Protein 7TQO (pdb70)

Nearest PDB structures (foldseek):
  7tqo-assembly1_A-2  TM=1.004E+00  e=7.824E-49  Homo sapiens
  8vl7-assembly1_A  TM=9.714E-01  e=3.059E-41  Homo sapiens
  8hcf-assembly1_B  TM=9.638E-01  e=1.412E-37  Mus musculus
  4ynq-assembly1_B  TM=9.674E-01  e=8.209E-37  Mus musculus
  2ioc-assembly1_A  TM=9.745E-01  e=3.316E-36  Mus musculus

B-factor: mean 28.8, std 16.21, range [12.06, 127.75]

Radius of gyration: 17.12 Å; Cα contacts (8 Å, |Δi|>4): 416; chains: 1; bounding box: 40×48×38 Å

Organism: Homo sapiens (NCBI:txid9606)

Secondary structure (DSSP, 8-state):
---TT----EEEEEEEEESS-GGG---EEEEEEEEEEGGGG--------PPPPPSS-EEEEEE---SSPPPHHHHHHHS--HHHHHHTT---S-HHHHHHHHHHHHTSPSSEEEEETTTTTTHHHHHHHHHHHTT-TTTTTT-EEEEHHHHHHHHHHHH--PPP-SHHHHHHHHHSS---S--SHHHHHHHHHHHHTSSHHHHHHHHHHH-EEGGGSPPSSS---

GO terms:
  GO:0008311 double-stranded DNA 3'-5' DNA exonuclease activity (F, IDA)
  GO:0160049 negative regulation of cGAS/STING signaling pathway (P, IDA)
  GO:0032405 MutLalpha complex binding (F, IDA)
  GO:0032407 MutSalpha complex binding (F, IDA)
  GO:0005789 endoplasmic reticulum membrane (C, IDA)
  GO:0008296 3'-5'-DNA exonuclease activity (F, IDA)
  GO:0045824 negative regulation of innate immune response (P, IDA)
  GO:0005634 nucleus (C, EXP)
  GO:0008311 double-stranded DNA 3'-5' DNA exonuclease activity (F, EXP)
  GO:0005515 protein binding (F, IPI)
  GO:0008296 3'-5'-DNA exonuclease activity (F, TAS)
  GO:0006281 DNA repair (P, TAS)
  GO:0005789 endoplasmic reticulum membrane (C, TAS)
  GO:0005829 cytosol (C, IDA)
  GO:0008408 3'-5' exonuclease activity (F, IDA)
  GO:0003697 single-stranded DNA binding (F, TAS)

Solvent-accessible surface area: 11205 Å² total; per-residue (Å²): 188,106,66,49,66,30,97,0,57,1,1,0,0,4,20,5,31,9,4,13,132,61,114,50,109,0,34,0,1,17,2,0,8,1,3,1,64,28,87,43,1,81,34,122,121,172,121,66,104,46,34,106,82,26,210,124,49,55,98,26,46,46,45,3,22,17,74,74,72,18,40,117,56,11,32,154,120,13,46,23,32,43,76,62,4,70,88,125,52,111,123,75,18,38,76,96,13,5,80,60,7,34,58,24,2,170,189,19,70,108,34,10,0,3,1,0,30,51,0,58,193,39,5,0,14,0,6,13,0,13,0,6,108,64,54,51,28,69,34,6,64,43,0,31,1,7,9,0,38,68,1,0,101,14,9,7,182,80,63,110,177,244,86,59,42,58,28,27,33,0,6,54,83,18,12,70,96,80,36,98,160,55,113,52,0,50,16,54,0,60,5,4,2,12,0,0,30,56,69,8,69,11,1,2,154,31,0,4,40,96,5,89,46,0,41,73,7,201,20,44,32,43,88,100,96

InterPro domains:
  IPR012337 Ribonuclease H-like superfamily [SSF53098] (10-233)
  IPR013520 Ribonuclease H-like domain [SM00479] (13-217)
  IPR036397 Ribonuclease H superfamily [G3DSA:3.30.420.10] (11-229)
  IPR040393 Three-prime repair exonuclease 1/2 [PTHR13058] (8-240)

Foldseek 3Di:
DLFPPHFFFKEWEKDFAWQDDLVVVTATFKMKIKIDTLVQLPDPAVQDAFDDDDPDIDMDIAGAQDPDWRDPVSCVQAVDTNVNCVVVVHYHLAPVVLVVVLVSCVVTDDPYEYEYACCLPPVLLNVCASCQVHVNNCSQQSYWYDHVLVLVVVVVVVVDVDFDSDLQRLLCVRHVDGQPPHRGNVSSRVSVSRSCSRGVVSSSSVCSRPTGRSLPRHHSDHDHD

Structure (mmCIF, N/CA/C/O backbone):
data_7TQO
#
_entry.id   7TQO
#
_cell.length_a   57.592
_cell.length_b   57.592
_cell.length_c   124.400
_cell.angle_alpha   90.000
_cell.angle_beta   90.000
_cell.angle_gamma   90.000
#
_symmetry.space_group_name_H-M   'P 41 21 2'
#
loop_
_entity.id
_entity.type
_entity.pdbx_description
1 polymer 'Three-prime repair exonuclease 1'
2 water water
#
loop_
_atom_site.group_PDB
_atom_site.id
_atom_site.type_symbol
_atom_site.label_atom_id
_atom_site.label_alt_id
_atom_site.label_comp_id
_atom_site.label_asym_id
_atom_site.label_entity_id
_atom_site.label_seq_id
_atom_site.pdbx_PDB_ins_code
_atom_site.Cartn_x
_atom_site.Cartn_y
_atom_site.Cartn_z
_atom_site.occupancy
_atom_site.B_iso_or_equiv
_atom_site.auth_seq_id
_atom_site.auth_comp_id
_atom_site.auth_asym_id
_atom_site.auth_atom_id
_atom_site.pdbx_PDB_model_num
ATOM 1 N N . GLN A 1 5 ? -29.34384 -17.89709 -20.63214 1.000 66.18591 4 GLN A N 1
ATOM 2 C CA . GLN A 1 5 ? -29.21742 -17.48432 -22.02392 1.000 59.05446 4 GLN A CA 1
ATOM 3 C C . GLN A 1 5 ? -27.80599 -17.73413 -22.53681 1.000 62.77284 4 GLN A C 1
ATOM 4 O O . GLN A 1 5 ? -26.82498 -17.39996 -21.87277 1.000 55.56138 4 GLN A O 1
ATOM 17 N N . THR A 1 6 ? -27.70732 -18.33498 -23.72289 1.000 53.33508 5 THR A N 1
ATOM 18 C CA . THR A 1 6 ? -26.40527 -18.50048 -24.35565 1.000 59.12097 5 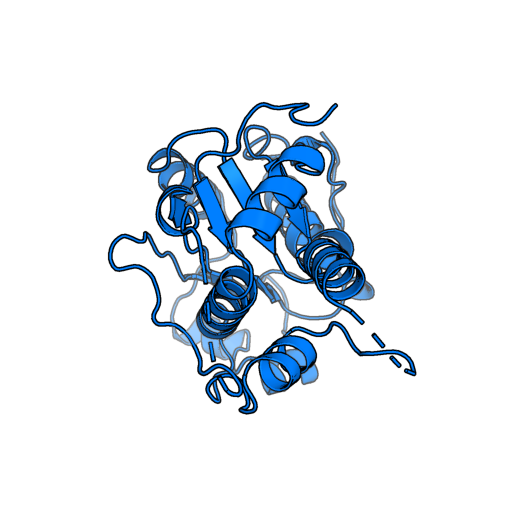THR A CA 1
ATOM 19 C C . THR A 1 6 ? -25.91491 -17.19785 -24.96924 1.000 49.20173 5 THR A C 1
ATOM 20 O O . THR A 1 6 ? -24.70123 -16.98292 -25.07528 1.000 40.89969 5 THR A O 1
ATOM 31 N N . LEU A 1 7 ? -26.83330 -16.32384 -25.37751 1.000 36.58304 6 LEU A N 1
ATOM 32 C CA . LEU A 1 7 ? -26.49883 -15.04857 -26.00690 1.000 38.98711 6 LEU A CA 1
ATOM 33 C C . LEU A 1 7 ? -27.34770 -13.94708 -25.38931 1.000 36.21562 6 LEU A C 1
ATOM 34 O O . LEU A 1 7 ? -28.20531 -13.35764 -26.06066 1.000 38.35170 6 LEU A O 1
ATOM 50 N N . PRO A 1 8 ? -27.12105 -13.61879 -24.11581 1.000 29.32121 7 PRO A N 1
ATOM 51 C CA . PRO A 1 8 ? -27.86596 -12.49600 -23.51337 1.000 28.24939 7 PRO A CA 1
ATOM 52 C C . PRO A 1 8 ? -27.76325 -11.19273 -24.30056 1.000 26.65686 7 PRO A C 1
ATOM 53 O O . PRO A 1 8 ? -28.73321 -10.42465 -24.32925 1.000 29.72426 7 PRO A O 1
ATOM 64 N N . HIS A 1 9 ? -26.62807 -10.93205 -24.95391 1.000 22.80862 8 HIS A N 1
ATOM 65 C CA . HIS A 1 9 ? -26.38832 -9.68947 -25.68326 1.000 23.00977 8 HIS A CA 1
ATOM 66 C C . HIS A 1 9 ? -26.00124 -9.95881 -27.12704 1.000 23.63375 8 HIS A C 1
ATOM 67 O O . HIS A 1 9 ? -25.40309 -9.09513 -27.78128 1.000 26.85392 8 HIS A O 1
ATOM 81 N N . GLY A 1 10 ? -26.32348 -11.13744 -27.62903 1.000 24.52986 9 GLY A N 1
ATOM 82 C CA . GLY A 1 10 ? -25.90258 -11.53508 -28.95646 1.000 25.64109 9 GLY A CA 1
ATOM 83 C C . GLY A 1 10 ? -24.44699 -11.93649 -28.98989 1.000 23.96782 9 GLY A C 1
ATOM 84 O O . GLY A 1 10 ? -23.73503 -11.93724 -27.98886 1.000 23.57549 9 GLY A O 1
ATOM 88 N N . HIS A 1 11 ? -23.98685 -12.27122 -30.18984 1.000 22.47128 10 HIS A N 1
ATOM 89 C CA . HIS A 1 11 ? -22.58785 -12.62582 -30.36797 1.000 20.71699 10 HIS A CA 1
ATOM 90 C C . HIS A 1 11 ? -21.72390 -11.37639 -30.27356 1.000 19.56474 10 HIS A C 1
ATOM 91 O O . HIS A 1 11 ? -21.99690 -10.37134 -30.93694 1.000 22.29733 10 HIS A O 1
ATOM 105 N N . MET A 1 12 ? -20.67691 -11.43671 -29.46573 1.000 18.23802 11 MET A N 1
ATOM 106 C CA . MET A 1 12 ? -19.71596 -10.34573 -29.43420 1.000 17.53704 11 MET A CA 1
ATOM 107 C C . MET A 1 12 ? -18.93995 -10.33067 -30.74435 1.000 18.16086 11 MET A C 1
ATOM 108 O O . MET A 1 12 ? -18.40619 -11.35858 -31.16074 1.000 21.36543 11 MET A O 1
ATOM 122 N N . GLN A 1 13 ? -18.86056 -9.16554 -31.39035 1.000 15.82053 12 GLN A N 1
ATOM 123 C CA . GLN A 1 13 ? -18.21045 -9.08402 -32.69845 1.000 16.29905 12 GLN A CA 1
ATOM 124 C C . GLN A 1 13 ? -16.72261 -8.78761 -32.59793 1.000 14.96385 12 GLN A C 1
ATOM 125 O O . GLN A 1 13 ? -15.92754 -9.32301 -33.37278 1.000 15.78573 12 GLN A O 1
ATOM 139 N N . THR A 1 14 ? -16.32186 -7.91450 -31.68176 1.000 15.14019 13 THR A N 1
ATOM 140 C CA . THR A 1 14 ? -14.91841 -7.56827 -31.54638 1.000 14.24302 13 THR A CA 1
ATOM 141 C C . THR A 1 14 ? -14.50116 -7.76253 -30.10145 1.000 14.59443 13 THR A C 1
ATOM 142 O O . THR A 1 14 ? -15.18942 -7.29856 -29.19031 1.000 16.74611 13 THR A O 1
ATOM 153 N N . LEU A 1 15 ? -13.40545 -8.46632 -29.90156 1.000 13.08933 14 LEU A N 1
ATOM 154 C CA . LEU A 1 15 ? -12.78103 -8.55102 -28.58960 1.000 14.38806 14 LEU A CA 1
ATOM 155 C C . LEU A 1 15 ? -11.68990 -7.49874 -28.52196 1.000 13.74812 14 LEU A C 1
ATOM 156 O O . LEU A 1 15 ? -10.81042 -7.45053 -29.39342 1.000 15.65733 14 LEU A O 1
ATOM 172 N N . ILE A 1 16 ? -11.74277 -6.66228 -27.49420 1.000 12.98930 15 ILE A N 1
ATOM 173 C CA . ILE A 1 16 ? -10.72903 -5.63684 -27.28473 1.000 13.86288 15 ILE A CA 1
ATOM 174 C C . ILE A 1 16 ? -9.95244 -6.00329 -26.02590 1.000 12.46039 15 ILE A C 1
ATOM 175 O O . ILE A 1 16 ? -10.41286 -5.78201 -24.90278 1.000 13.38342 15 ILE A O 1
ATOM 191 N N . PHE A 1 17 ? -8.79255 -6.60445 -26.21918 1.000 12.53546 16 PHE A N 1
ATOM 192 C CA . PHE A 1 17 ? -7.92137 -6.96745 -25.11053 1.000 12.35465 16 PHE A CA 1
ATOM 193 C C . PHE A 1 17 ? -7.35941 -5.68466 -24.51364 1.000 12.77631 16 PHE A C 1
ATOM 194 O O . PHE A 1 17 ? -6.95109 -4.76938 -25.23533 1.000 13.81659 16 PHE A O 1
ATOM 211 N N . LEU A 1 18 ? -7.38835 -5.59980 -23.18714 1.000 12.61564 17 LEU A N 1
ATOM 212 C CA . LEU A 1 18 ? -7.10072 -4.37906 -22.46108 1.000 14.12489 17 LEU A CA 1
ATOM 213 C C . LEU A 1 18 ? -6.15904 -4.68150 -21.31934 1.000 13.16586 17 LEU A C 1
ATOM 214 O O . LEU A 1 18 ? -6.36186 -5.65247 -20.59295 1.000 13.61913 17 LEU A O 1
ATOM 230 N N . ASP A 1 19 ? -5.16493 -3.80877 -21.12554 1.000 12.71093 18 ASP A N 1
ATOM 231 C CA . ASP A 1 19 ? -4.40634 -3.78355 -19.88444 1.000 12.47237 18 ASP A CA 1
ATOM 232 C C . ASP A 1 19 ? -4.19456 -2.34877 -19.46003 1.000 12.94893 18 ASP A C 1
ATOM 233 O O . ASP A 1 19 ? -3.86846 -1.49267 -20.29268 1.000 13.98325 18 ASP A O 1
ATOM 242 N N . LEU A 1 20 ? -4.37209 -2.09820 -18.16444 1.000 12.95961 19 LEU A N 1
ATOM 243 C CA . LEU A 1 20 ? -4.05112 -0.81690 -17.54877 1.000 14.89632 19 LEU A CA 1
ATOM 244 C C . LEU A 1 20 ? -2.94078 -1.01467 -16.53500 1.000 15.56762 19 LEU A C 1
ATOM 245 O O . LEU A 1 20 ? -3.01723 -1.91684 -15.69791 1.000 16.99787 19 LEU A O 1
ATOM 261 N N . GLU A 1 21 ? -1.94645 -0.15521 -16.57308 1.000 14.43308 20 GLU A N 1
ATOM 262 C CA . GLU A 1 21 ? -0.95291 -0.06401 -15.52046 1.000 15.28954 20 GLU A CA 1
ATOM 263 C C . GLU A 1 21 ? -1.20186 1.22709 -14.76284 1.000 14.79950 20 GLU A C 1
ATOM 264 O O . GLU A 1 21 ? -1.74205 2.18361 -15.32296 1.000 14.90934 20 GLU A O 1
ATOM 276 N N . ALA A 1 22 ? -0.82546 1.25700 -13.48067 1.000 15.62436 21 ALA A N 1
ATOM 277 C CA . ALA A 1 22 ? -1.21238 2.37839 -12.63436 1.000 15.97744 21 ALA A CA 1
ATOM 278 C C . ALA A 1 22 ? -0.20277 2.58587 -11.51288 1.000 17.34821 21 ALA A C 1
ATOM 279 O O . ALA A 1 22 ? 0.83984 1.92452 -11.43550 1.000 18.97716 21 ALA A O 1
ATOM 286 N N . THR A 1 23 ? -0.51446 3.55476 -10.65333 1.000 18.04004 22 THR A N 1
ATOM 287 C CA . THR A 1 23 ? 0.44371 4.02110 -9.66440 1.000 18.87584 22 THR A CA 1
ATOM 288 C C . THR A 1 23 ? 0.54784 3.10764 -8.45212 1.000 21.05759 22 THR A C 1
ATOM 289 O O . THR A 1 23 ? 1.50383 3.23258 -7.69024 1.000 22.58332 22 THR A O 1
ATOM 300 N N . GLY A 1 24 ? -0.40719 2.20388 -8.24482 1.000 19.49080 23 GLY A N 1
ATOM 301 C CA . GLY A 1 24 ? -0.36578 1.38201 -7.04361 1.000 22.83426 23 GLY A CA 1
ATOM 302 C C . GLY A 1 24 ? -1.58736 0.49154 -6.92461 1.000 21.11230 23 GLY A C 1
ATOM 303 O O . GLY A 1 24 ? -2.34157 0.30505 -7.87160 1.000 22.82173 23 GLY A O 1
ATOM 307 N N . LEU A 1 25 ? -1.75117 -0.06378 -5.72840 1.000 25.71175 24 LEU A N 1
ATOM 308 C CA . LEU A 1 25 ? -2.83575 -0.98739 -5.44379 1.000 27.70378 24 LEU A CA 1
ATOM 309 C C . LEU A 1 25 ? -4.16763 -0.24397 -5.30963 1.000 24.13477 24 LEU A C 1
ATOM 310 O O . LEU A 1 25 ? -4.19768 0.96100 -5.06917 1.000 23.66623 24 LEU A O 1
ATOM 326 N N . PRO A 1 26 ? -5.29485 -0.95214 -5.46566 1.000 23.45468 25 PRO A N 1
ATOM 327 C CA . PRO A 1 26 ? -6.59956 -0.27419 -5.29492 1.000 26.93217 25 PRO A CA 1
ATOM 328 C C . PRO A 1 26 ? -6.73181 0.52251 -4.00596 1.000 28.59200 25 PRO A C 1
ATOM 329 O O . PRO A 1 26 ? -7.31289 1.61788 -4.01536 1.000 29.41809 25 PRO A O 1
ATOM 340 N N . SER A 1 27 ? -6.20237 0.01933 -2.88975 1.000 26.97970 26 SER A N 1
ATOM 341 C CA . SER A 1 27 ? -6.32938 0.75045 -1.63847 1.000 32.16973 26 SER A CA 1
ATOM 342 C C . SER A 1 27 ? -5.61661 2.09331 -1.65794 1.000 28.88834 26 SER A C 1
ATOM 343 O O . SER A 1 27 ? -5.83618 2.89494 -0.74703 1.000 32.87634 26 SER A O 1
ATOM 351 N N . SER A 1 28 ? -4.78911 2.37180 -2.66742 1.000 27.01624 27 SER A N 1
ATOM 352 C CA . SER A 1 28 ? -4.02859 3.61309 -2.72393 1.000 28.42269 27 SER A CA 1
ATOM 353 C C . SER A 1 28 ? -4.70719 4.69624 -3.55881 1.000 24.19877 27 SER A C 1
ATOM 354 O O . SER A 1 28 ? -4.14452 5.78607 -3.69321 1.000 27.49788 27 SER A O 1
ATOM 362 N N . ARG A 1 29 ? -5.89219 4.43569 -4.10742 1.000 23.45048 28 ARG A N 1
ATOM 363 C CA . ARG A 1 29 ? -6.54095 5.34245 -5.04712 1.000 22.56143 28 ARG A CA 1
ATOM 364 C C . ARG A 1 29 ? -5.62479 5.52875 -6.25278 1.000 21.74402 28 ARG A C 1
ATOM 365 O O . ARG A 1 29 ? -5.11207 6.63231 -6.50062 1.000 22.88094 28 ARG A O 1
ATOM 386 N N . PRO A 1 30 ? -5.37870 4.46825 -7.00496 1.000 19.34944 29 PRO A N 1
ATOM 387 C CA . PRO A 1 30 ? -4.37754 4.53773 -8.07332 1.000 18.76670 29 PRO A CA 1
ATOM 388 C C . PRO A 1 30 ? -4.88787 5.26685 -9.30862 1.000 18.68908 29 PRO A C 1
ATOM 389 O O . PRO A 1 30 ? -6.08993 5.37246 -9.56425 1.000 17.94436 29 PRO A O 1
ATOM 400 N N . GLU A 1 31 ? -3.93293 5.73359 -10.11105 1.000 17.58369 30 GLU A N 1
ATOM 401 C CA . GLU A 1 31 ? -4.21965 6.43572 -11.35164 1.000 16.99394 30 GLU A CA 1
ATOM 402 C C . GLU A 1 31 ? -3.43360 5.78220 -12.47558 1.000 17.12012 30 GLU A C 1
ATOM 403 O O . GLU A 1 31 ? -2.31923 5.29487 -12.27383 1.000 17.74491 30 GLU A O 1
ATOM 415 N N . VAL A 1 32 ? -4.03005 5.78086 -13.66442 1.000 15.66819 31 VAL A N 1
ATOM 416 C CA . VAL A 1 32 ? -3.44687 5.10208 -14.81274 1.000 15.06821 31 VAL A CA 1
ATOM 417 C C . VAL A 1 32 ? -2.15393 5.77242 -15.25478 1.000 15.06275 31 VAL A C 1
ATOM 418 O O . VAL A 1 32 ? -2.06274 7.00384 -15.36101 1.000 15.54226 31 VAL A O 1
ATOM 431 N N . THR A 1 33 ? -1.13926 4.94614 -15.53025 1.000 15.08243 32 THR A N 1
ATOM 432 C CA . THR A 1 33 ? 0.11574 5.36675 -16.13636 1.000 15.56911 32 THR A CA 1
ATOM 433 C C . THR A 1 33 ? 0.30656 4.84074 -17.55274 1.000 15.10490 32 THR A C 1
ATOM 434 O O . THR A 1 33 ? 1.08848 5.42119 -18.29693 1.000 15.55135 32 THR A O 1
ATOM 445 N N . GLU A 1 34 ? -0.38170 3.77575 -17.93657 1.000 14.38623 33 GLU A N 1
ATOM 446 C CA . GLU A 1 34 ? -0.24606 3.23932 -19.28289 1.000 14.06423 33 GLU A CA 1
ATOM 447 C C . GLU A 1 34 ? -1.47298 2.40534 -19.56891 1.000 13.27878 33 GLU A C 1
ATOM 448 O O . GLU A 1 34 ? -2.04076 1.75695 -18.68406 1.000 13.77663 33 GLU A O 1
ATOM 460 N N . LEU A 1 35 ? -1.85999 2.38428 -20.82466 1.000 12.95553 34 LEU A N 1
ATOM 461 C CA . LEU A 1 35 ? -2.95321 1.54105 -21.25388 1.000 13.26599 34 LEU A CA 1
ATOM 462 C C . LEU A 1 35 ? -2.64388 0.99392 -22.63355 1.000 12.94353 34 LEU A C 1
ATOM 463 O O . LEU A 1 35 ? -1.96521 1.63471 -23.43667 1.000 14.72701 34 LEU A O 1
ATOM 479 N N . CYS A 1 36 ? -3.14971 -0.19201 -22.90415 1.000 12.06266 35 CYS A N 1
ATOM 480 C CA . CYS A 1 36 ? -3.10619 -0.75166 -24.24044 1.000 12.07071 35 CYS A CA 1
ATOM 481 C C . CYS A 1 36 ? -4.41994 -1.43835 -24.54550 1.000 12.62867 35 CYS A C 1
ATOM 482 O O . CYS A 1 36 ? -4.95184 -2.17264 -23.71740 1.000 12.67154 35 CYS A O 1
ATOM 490 N N . LEU A 1 37 ? -4.92271 -1.18242 -25.75139 1.000 12.32097 36 LEU A N 1
ATOM 491 C CA A LEU A 1 37 ? -6.08586 -1.84536 -26.32315 0.410 13.26476 36 LEU A CA 1
ATOM 492 C CA B LEU A 1 37 ? -6.08210 -1.85381 -26.31432 0.590 13.28540 36 LEU A CA 1
ATOM 493 C C . LEU A 1 37 ? -5.63214 -2.54897 -27.59852 1.000 12.84315 36 LEU A C 1
ATOM 494 O O . LEU A 1 37 ? -4.93695 -1.94027 -28.42597 1.000 14.31758 36 LEU A O 1
ATOM 525 N N . LEU A 1 38 ? -6.04230 -3.79669 -27.75989 1.000 12.42902 37 LEU A N 1
ATOM 526 C CA A LEU A 1 38 ? -5.77172 -4.54345 -28.98764 0.451 13.17963 37 LEU A CA 1
ATOM 527 C CA B LEU A 1 38 ? -5.77051 -4.54773 -28.98369 0.549 13.19894 37 LEU A CA 1
ATOM 528 C C . LEU A 1 38 ? -7.09843 -5.15150 -29.43070 1.000 12.35280 37 LEU A C 1
ATOM 529 O O . LEU A 1 38 ? -7.64495 -6.02694 -28.75577 1.000 12.93917 37 LEU A O 1
ATOM 560 N N . ALA A 1 39 ? -7.62161 -4.66296 -30.55196 1.000 13.09445 38 ALA A N 1
ATOM 561 C CA . ALA A 1 39 ? -8.93411 -5.06168 -31.04273 1.000 12.93233 38 ALA A CA 1
ATOM 562 C C . ALA A 1 39 ? -8.78248 -6.11675 -32.11961 1.000 13.11809 38 ALA A C 1
ATOM 563 O O . ALA A 1 39 ? -8.08228 -5.90231 -33.11854 1.000 13.66988 38 ALA A O 1
ATOM 570 N N . VAL A 1 40 ? -9.47114 -7.23719 -31.91275 1.000 13.73524 39 VAL A N 1
ATOM 571 C CA . VAL A 1 40 ? -9.42549 -8.40808 -32.78353 1.000 15.10244 39 VAL A CA 1
ATOM 572 C C . VAL A 1 40 ? -10.86808 -8.77552 -33.11249 1.000 15.23681 39 VAL A C 1
ATOM 573 O O . VAL A 1 40 ? -11.65813 -9.03466 -32.20233 1.000 14.38333 39 VAL A O 1
ATOM 586 N N . HIS A 1 41 ? -11.21119 -8.81007 -34.39328 1.000 15.61696 40 HIS A N 1
ATOM 587 C CA . HIS A 1 41 ? -12.52543 -9.28715 -34.77341 1.000 15.18207 40 HIS A CA 1
ATOM 588 C C . HIS A 1 41 ? -12.64352 -10.76584 -34.44961 1.000 15.53480 40 HIS A C 1
ATOM 589 O O . HIS A 1 41 ? -11.68380 -11.52269 -34.56384 1.000 15.87884 40 HIS A O 1
ATOM 603 N N . ARG A 1 42 ? -13.85659 -11.19026 -34.10299 1.000 15.72175 41 ARG A N 1
ATOM 604 C CA . ARG A 1 42 ? -14.03659 -12.57046 -33.66048 1.000 17.79623 41 ARG A CA 1
ATOM 605 C C . ARG A 1 42 ? -13.65152 -13.57639 -34.72346 1.000 18.60908 41 ARG A C 1
ATOM 606 O O . ARG A 1 42 ? -13.28836 -14.71222 -34.41424 1.000 21.89685 41 ARG A O 1
ATOM 627 N N . CYS A 1 43 ? -13.70716 -13.20151 -35.97600 1.000 17.63160 42 CYS A N 1
ATOM 628 C CA . CYS A 1 43 ? -13.42733 -14.19931 -36.98261 1.000 23.23649 42 CYS A CA 1
ATOM 629 C C . CYS A 1 43 ? -11.98532 -14.68267 -36.91075 1.000 22.20766 42 CYS A C 1
ATOM 630 O O . CYS A 1 43 ? -11.69692 -15.81239 -37.32625 1.000 26.00879 42 CYS A O 1
ATOM 638 N N . ALA A 1 44 ? -11.08292 -13.87536 -36.35340 1.000 21.17293 43 ALA A N 1
ATOM 639 C CA . ALA A 1 44 ? -9.71846 -14.31735 -36.12464 1.000 22.54777 43 ALA A CA 1
ATOM 640 C C . ALA A 1 44 ? -9.64134 -15.42416 -35.07540 1.000 25.90810 43 ALA A C 1
ATOM 641 O O . ALA A 1 44 ? -8.62356 -16.12624 -35.01093 1.000 28.75615 43 ALA A O 1
ATOM 648 N N . LEU A 1 45 ? -10.70002 -15.63375 -34.28992 1.000 22.93742 44 LEU A N 1
ATOM 649 C CA . LEU A 1 45 ? -10.74727 -16.70776 -33.30291 1.000 24.26377 44 LEU A CA 1
ATOM 650 C C . LEU A 1 45 ? -11.75908 -17.79408 -33.64837 1.000 27.39700 44 LEU A C 1
ATOM 651 O O . LEU A 1 45 ? -11.98554 -18.70432 -32.83761 1.000 28.74725 44 LEU A O 1
ATOM 667 N N . GLU A 1 46 ? -12.37237 -17.73321 -34.83040 1.000 30.12240 45 GLU A N 1
ATOM 668 C CA . GLU A 1 46 ? -13.35002 -18.74074 -35.25573 1.000 33.47191 45 GLU A CA 1
ATOM 669 C C . GLU A 1 46 ? -12.64449 -19.82299 -36.07404 1.000 43.00350 45 GLU A C 1
ATOM 670 O O . GLU A 1 46 ? -12.85466 -19.98327 -37.27585 1.000 58.03317 45 GLU A O 1
ATOM 682 N N . SER A 1 47 ? -11.79529 -20.58162 -35.38794 1.000 46.78627 46 SER A N 1
ATOM 6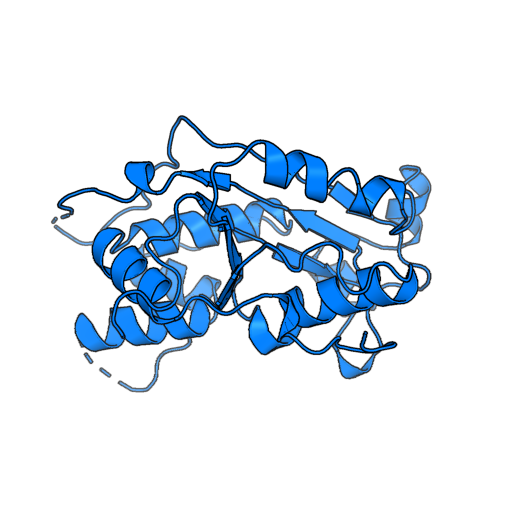83 C CA . SER A 1 47 ? -11.04647 -21.63140 -36.05111 1.000 69.17206 46 SER A CA 1
ATOM 684 C C . SER A 1 47 ? -11.41100 -22.99309 -35.47117 1.000 68.53079 46 SER A C 1
ATOM 685 O O . SER A 1 47 ? -11.57554 -23.12180 -34.25221 1.000 60.36679 46 SER A O 1
ATOM 693 N N . PRO A 1 48 ? -11.55383 -24.02031 -36.30815 1.000 71.19354 47 PRO A N 1
ATOM 694 C CA . PRO A 1 48 ? -11.83069 -25.37405 -35.79399 1.000 74.11249 47 PRO A CA 1
ATOM 695 C C . PRO A 1 48 ? -10.84596 -25.76143 -34.70505 1.000 74.76929 47 PRO A C 1
ATOM 696 O O . PRO A 1 48 ? -11.23639 -26.35961 -33.69066 1.000 64.18342 47 PRO A O 1
ATOM 707 N N . PRO A 1 49 ? -9.54471 -25.47886 -34.89466 1.000 87.63903 48 PRO A N 1
ATOM 708 C CA . PRO A 1 49 ? -8.58886 -25.69942 -33.79672 1.000 106.45527 48 PRO A CA 1
ATOM 709 C C . PRO A 1 49 ? -8.59749 -24.56305 -32.77414 1.000 74.55210 48 PRO A C 1
ATOM 710 O O . PRO A 1 49 ? -7.61751 -24.38681 -32.04781 1.000 71.13264 48 PRO A O 1
ATOM 721 N N . PRO A 1 54 ? 1.46075 -32.79562 -30.06737 1.000 65.95444 53 PRO A N 1
ATOM 722 C CA . PRO A 1 54 ? 2.52578 -32.51314 -29.10139 1.000 73.68241 53 PRO A CA 1
ATOM 723 C C . PRO A 1 54 ? 2.22774 -31.24336 -28.31629 1.000 75.65205 53 PRO A C 1
ATOM 724 O O . PRO A 1 54 ? 1.30091 -30.52230 -28.68668 1.000 73.36092 53 PRO A O 1
ATOM 735 N N . PRO A 1 55 ? 2.98832 -30.97745 -27.25625 1.000 81.37779 54 PRO A N 1
ATOM 736 C CA . PRO A 1 55 ? 2.78767 -29.73512 -26.48631 1.000 78.94092 54 PRO A CA 1
ATOM 737 C C . PRO A 1 55 ? 2.80333 -28.52020 -27.39106 1.000 65.03747 54 PRO A C 1
ATOM 738 O O . PRO A 1 55 ? 3.67870 -28.39086 -28.26636 1.000 52.44148 54 PRO A O 1
ATOM 749 N N . PRO A 1 56 ? 1.86081 -27.59496 -27.22235 1.000 56.19009 55 PRO A N 1
ATOM 750 C CA . PRO A 1 56 ? 1.73305 -26.48508 -28.16718 1.000 48.07473 55 PRO A CA 1
ATOM 751 C C . PRO A 1 56 ? 2.81597 -25.42823 -27.98453 1.000 55.13736 55 PRO A C 1
ATOM 752 O O . PRO A 1 56 ? 3.43011 -25.28493 -26.92294 1.000 41.33702 55 PRO A O 1
ATOM 763 N N . THR A 1 57 ? 3.03052 -24.67983 -29.06104 1.000 38.62454 56 THR A N 1
ATOM 764 C CA . THR A 1 57 ? 3.88736 -23.50510 -29.06951 1.000 38.69126 56 THR A CA 1
ATOM 765 C C . THR A 1 57 ? 3.02299 -22.26140 -29.22936 1.000 37.93427 56 THR A C 1
ATOM 766 O O . THR A 1 57 ? 1.84738 -22.34086 -29.59445 1.000 35.80690 56 THR A O 1
ATOM 777 N N . VAL A 1 58 ? 3.62233 -21.11025 -28.94251 1.000 37.20451 57 VAL A N 1
ATOM 778 C CA . VAL A 1 58 ? 2.85589 -19.86032 -28.92041 1.000 29.33454 57 VAL A CA 1
ATOM 779 C C . VAL A 1 58 ? 2.32066 -19.56605 -30.31258 1.000 37.63066 57 VAL A C 1
ATOM 780 O O . VAL A 1 58 ? 3.12619 -19.51372 -31.27991 1.000 34.94753 57 VAL A O 1
ATOM 793 N N . PRO A 1 59 ? 1.02891 -19.35151 -30.50778 1.000 32.44762 58 PRO A N 1
ATOM 794 C CA . PRO A 1 59 ? 0.50532 -19.02804 -31.84064 1.000 33.27913 58 PRO A CA 1
ATOM 795 C C . PRO A 1 59 ? 0.85702 -17.62124 -32.24776 1.000 31.64926 58 PRO A C 1
ATOM 796 O O . PRO A 1 59 ? 1.05241 -16.73173 -31.38783 1.000 28.54750 58 PRO A O 1
ATOM 807 N N . PRO A 1 60 ? 0.94999 -17.33006 -33.54063 1.000 32.44411 59 PRO A N 1
ATOM 808 C CA . PRO A 1 60 ? 1.21226 -15.96238 -33.97038 1.000 29.24142 59 PRO A CA 1
ATOM 809 C C . PRO A 1 60 ? -0.04482 -15.12005 -33.83351 1.000 25.24423 59 PRO A C 1
ATOM 810 O O . PRO A 1 60 ? -1.16346 -15.65459 -33.90387 1.000 28.44251 59 PRO A O 1
ATOM 821 N N . PRO A 1 61 ? 0.08810 -13.82045 -33.61047 1.000 26.73840 60 PRO A N 1
ATOM 822 C CA . PRO A 1 61 ? -1.10071 -12.95930 -33.54910 1.000 22.67650 60 PRO A CA 1
ATOM 823 C C . PRO A 1 61 ? -1.75985 -12.86946 -34.91148 1.000 20.79009 60 PRO A C 1
ATOM 824 O O . PRO A 1 61 ? -1.11341 -13.09930 -35.94733 1.000 23.50090 60 PRO A O 1
ATOM 835 N N . PRO A 1 62 ? -3.06056 -12.57944 -34.96460 1.000 20.17052 61 PRO A N 1
ATOM 836 C CA . PRO A 1 62 ? -3.71597 -12.37669 -36.26249 1.000 20.22332 61 PRO A CA 1
ATOM 837 C C . PRO A 1 62 ? -3.07214 -11.21874 -37.01255 1.000 18.74669 61 PRO A C 1
ATOM 838 O O . PRO A 1 62 ? -2.57863 -10.26328 -36.41522 1.000 20.59941 61 PRO A O 1
ATOM 849 N N . ARG A 1 63 ? -3.11164 -11.29887 -38.34577 1.000 19.77472 62 ARG A N 1
ATOM 850 C CA . ARG A 1 63 ? -2.59933 -10.21878 -39.19800 1.000 20.52566 62 ARG A CA 1
ATOM 851 C C . ARG A 1 63 ? -3.40916 -8.93813 -39.02114 1.000 17.83621 62 ARG A C 1
ATOM 852 O O . ARG A 1 63 ? -2.84616 -7.83373 -38.94072 1.000 18.76728 62 ARG A O 1
ATOM 873 N N . VAL A 1 64 ? -4.72996 -9.05950 -38.98463 1.000 17.79861 63 VAL A N 1
ATOM 874 C CA . VAL A 1 64 ? -5.61667 -7.90474 -38.98498 1.000 17.11028 63 VAL A CA 1
ATOM 875 C C . VAL A 1 64 ? -5.98486 -7.62016 -37.53738 1.000 16.83662 63 VAL A C 1
ATOM 876 O O . VAL A 1 64 ? -6.80688 -8.31613 -36.94033 1.000 18.73388 63 VAL A O 1
ATOM 889 N N . VAL A 1 65 ? -5.34631 -6.60310 -36.96352 1.000 15.77991 64 VAL A N 1
ATOM 890 C CA . VAL A 1 65 ? -5.63365 -6.15014 -35.61068 1.000 15.21751 64 VAL A CA 1
ATOM 891 C C . VAL A 1 65 ? -5.50439 -4.63588 -35.60587 1.000 14.53708 64 VAL A C 1
ATOM 892 O O . VAL A 1 65 ? -4.79772 -4.04438 -36.42456 1.000 15.86216 64 VAL A O 1
ATOM 905 N N . ASP A 1 66 ? -6.18543 -4.00262 -34.66171 1.000 14.11389 65 ASP A N 1
ATOM 906 C CA . ASP A 1 66 ? -5.99305 -2.58742 -34.34469 1.000 13.54650 65 ASP A CA 1
ATOM 907 C C . ASP A 1 66 ? -5.34455 -2.50735 -32.96313 1.000 13.26095 65 ASP A C 1
ATOM 908 O O . ASP A 1 66 ? -5.70831 -3.27561 -32.05976 1.000 13.43419 65 ASP A O 1
ATOM 917 N N . LYS A 1 67 ? -4.40647 -1.57768 -32.79249 1.000 12.94161 66 LYS A N 1
ATOM 918 C CA . LYS A 1 67 ? -3.65930 -1.45411 -31.54861 1.000 12.77078 66 LYS A CA 1
ATOM 919 C C . LYS A 1 67 ? -3.55730 0.00372 -31.13444 1.000 12.46010 66 LYS A C 1
ATOM 920 O O . LYS A 1 67 ? -3.30592 0.88195 -31.96563 1.000 13.02389 66 LYS A O 1
ATOM 939 N N . LEU A 1 68 ? -3.70008 0.24041 -29.83442 1.000 12.70868 67 LEU A N 1
ATOM 940 C CA . LEU A 1 68 ? -3.49250 1.56304 -29.25431 1.000 12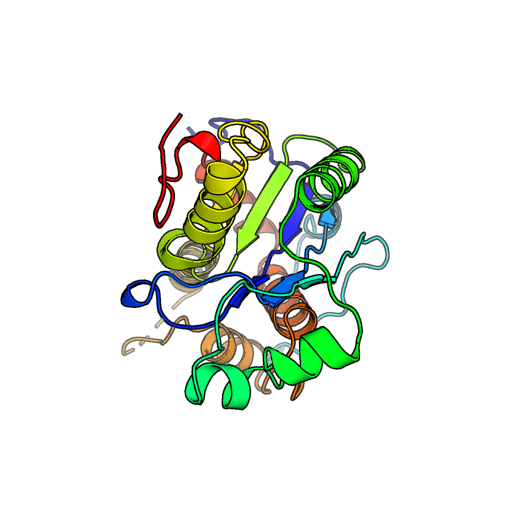.53056 67 LEU A CA 1
ATOM 941 C C . LEU A 1 68 ? -2.73863 1.36773 -27.94778 1.000 12.93676 67 LEU A C 1
ATOM 942 O O . LEU A 1 68 ? -3.21945 0.63472 -27.08089 1.000 15.05739 67 LEU A O 1
ATOM 958 N N . SER A 1 69 ? -1.58707 2.01019 -27.78728 1.000 12.12148 68 SER A N 1
ATOM 959 C CA . SER A 1 69 ? -0.82439 1.97465 -26.54635 1.000 13.55320 68 SER A CA 1
ATOM 960 C C . SER A 1 69 ? -0.46323 3.40545 -26.19190 1.000 14.46475 68 SER A C 1
ATOM 961 O O . SER A 1 69 ? 0.09674 4.12891 -27.01878 1.000 14.42044 68 SER A O 1
ATOM 969 N N . LEU A 1 70 ? -0.81341 3.82749 -24.98283 1.000 13.22583 69 LEU A N 1
ATOM 970 C CA . LEU A 1 70 ? -0.59532 5.20431 -24.55607 1.000 13.52063 69 LEU A CA 1
ATOM 971 C C . LEU A 1 70 ? -0.04761 5.24370 -23.13036 1.000 12.51751 69 LEU A C 1
ATOM 972 O O . LEU A 1 70 ? -0.51791 4.50786 -22.25465 1.000 14.01115 69 LEU A O 1
ATOM 988 N N . CYS A 1 71 ? 0.90292 6.15300 -22.89133 1.000 12.72577 70 CYS A N 1
ATOM 989 C CA . CYS A 1 71 ? 1.33722 6.50031 -21.54219 1.000 13.60906 70 CYS A CA 1
ATOM 990 C C . CYS A 1 71 ? 0.57645 7.72147 -21.05308 1.000 13.26521 70 CYS A C 1
ATOM 991 O O . CYS A 1 71 ? 0.18112 8.59195 -21.83220 1.000 14.56270 70 CYS A O 1
ATOM 999 N N . VAL A 1 72 ? 0.36797 7.7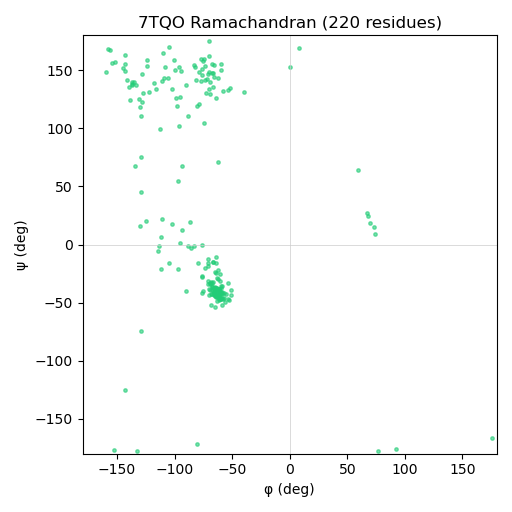7687 -19.74802 1.000 13.72913 71 VAL A N 1
ATOM 1000 C CA . VAL A 1 72 ? -0.50260 8.76664 -19.12547 1.000 13.78918 71 VAL A CA 1
ATOM 1001 C C . VAL A 1 72 ? 0.19867 9.28361 -17.88044 1.000 15.49473 71 VAL A C 1
ATOM 1002 O O . VAL A 1 72 ? 0.78750 8.50416 -17.11503 1.000 15.27755 71 VAL A O 1
ATOM 1015 N N . ALA A 1 73 ? 0.12893 10.60232 -17.66968 1.000 16.26156 72 ALA A N 1
ATOM 1016 C CA . ALA A 1 73 ? 0.71883 11.22305 -16.49127 1.000 16.50090 72 ALA A CA 1
ATOM 1017 C C . ALA A 1 73 ? -0.29392 11.22582 -15.35552 1.000 18.24707 72 ALA A C 1
ATOM 1018 O O . ALA A 1 73 ? -1.27626 11.97366 -15.42006 1.000 20.06216 72 ALA A O 1
ATOM 1025 N N . PRO A 1 74 ? -0.08698 10.43853 -14.29477 1.000 18.41573 73 PRO A N 1
ATOM 1026 C CA . PRO A 1 74 ? -0.97903 10.49738 -13.13307 1.000 20.34613 73 PRO A CA 1
ATOM 1027 C C . PRO A 1 74 ? -0.78587 11.79835 -12.37455 1.000 20.26254 73 PRO A C 1
ATOM 1028 O O . PRO A 1 74 ? 0.23291 12.47265 -12.50770 1.000 19.97806 73 PRO A O 1
ATOM 1039 N N . GLY A 1 75 ? -1.77009 12.13037 -11.54103 1.000 22.94283 74 GLY A N 1
ATOM 1040 C CA . GLY A 1 75 ? -1.66753 13.31312 -10.70067 1.000 25.16465 74 GLY A CA 1
ATOM 1041 C C . GLY A 1 75 ? -0.96286 13.07407 -9.37713 1.000 22.41435 74 GLY A C 1
ATOM 1042 O O . GLY A 1 75 ? -1.10037 13.88277 -8.45132 1.000 29.46031 74 GLY A O 1
ATOM 1046 N N . LYS A 1 76 ? -0.19119 11.99378 -9.27468 1.000 23.64942 75 LYS A N 1
ATOM 1047 C CA . LYS A 1 76 ? 0.44166 11.59858 -8.02255 1.000 25.34723 75 LYS A CA 1
ATOM 1048 C C . LYS A 1 76 ? 1.63768 10.71841 -8.36018 1.000 25.84167 75 LYS A C 1
ATOM 1049 O O . LYS A 1 76 ? 1.78083 10.25000 -9.49010 1.000 25.93301 75 LYS A O 1
ATOM 1068 N N . ALA A 1 77 ? 2.47117 10.46470 -7.35478 1.000 25.47793 76 ALA A N 1
ATOM 1069 C CA . ALA A 1 77 ? 3.64494 9.62335 -7.53995 1.000 24.88403 76 ALA A CA 1
ATOM 1070 C C . ALA A 1 77 ? 3.25576 8.16036 -7.74893 1.000 25.20789 76 ALA A C 1
ATOM 1071 O O . ALA A 1 77 ? 2.25792 7.67104 -7.21281 1.000 24.52281 76 ALA A O 1
ATOM 1078 N N . CYS A 1 78 ? 4.07038 7.45336 -8.52776 1.000 21.60040 77 CYS A N 1
ATOM 1079 C CA . CYS A 1 78 ? 3.98646 5.99974 -8.56610 1.000 22.35831 77 CYS A CA 1
ATOM 1080 C C . CYS A 1 78 ? 4.62991 5.41697 -7.31236 1.000 24.91704 77 CYS A C 1
ATOM 1081 O O . CYS A 1 78 ? 5.61896 5.94201 -6.79865 1.000 25.61653 77 CYS A O 1
ATOM 1089 N N . SER A 1 79 ? 4.07859 4.30992 -6.82330 1.000 25.44245 78 SER A N 1
ATOM 1090 C CA . SER A 1 79 ? 4.72014 3.61656 -5.71974 1.000 26.52811 78 SER A CA 1
ATOM 1091 C C . SER A 1 79 ? 6.06912 3.04923 -6.17929 1.000 24.83826 78 SER A C 1
ATOM 1092 O O . SER A 1 79 ? 6.27455 2.79509 -7.36693 1.000 22.61150 78 SER A O 1
ATOM 1100 N N . PRO A 1 80 ? 7.00838 2.84840 -5.24620 1.000 24.94079 79 PRO A N 1
ATOM 1101 C CA . PRO A 1 80 ? 8.27408 2.20401 -5.64208 1.000 26.79270 79 PRO A CA 1
ATOM 1102 C C . PRO A 1 80 ? 8.05428 0.86405 -6.31905 1.000 24.57307 79 PRO A C 1
ATOM 1103 O O . PRO A 1 80 ? 8.69679 0.57381 -7.33130 1.000 25.01989 79 PRO A O 1
ATOM 1114 N N . ALA A 1 81 ? 7.13735 0.04499 -5.80086 1.000 26.40997 80 ALA A N 1
ATOM 1115 C CA . ALA A 1 81 ? 6.85362 -1.24387 -6.42376 1.000 26.78316 80 ALA A CA 1
ATOM 1116 C C . ALA A 1 81 ? 6.34491 -1.07361 -7.84993 1.000 24.44148 80 ALA A C 1
ATOM 1117 O O . ALA A 1 81 ? 6.76418 -1.80139 -8.75433 1.000 26.83961 80 ALA A O 1
ATOM 1124 N N . ALA A 1 82 ? 5.44863 -0.10542 -8.07461 1.000 23.79615 81 ALA A N 1
ATOM 1125 C CA . ALA A 1 82 ? 4.90171 0.10866 -9.40648 1.000 25.15458 81 ALA A CA 1
ATOM 1126 C C . ALA A 1 82 ? 5.99163 0.50251 -10.39361 1.000 21.85905 81 ALA A C 1
ATOM 1127 O O . ALA A 1 82 ? 6.03445 -0.00009 -11.52175 1.000 23.07221 81 ALA A O 1
ATOM 1134 N N . SER A 1 83 ? 6.88628 1.41085 -9.99497 1.000 23.15390 82 SER A N 1
ATOM 1135 C CA . SER A 1 83 ? 7.95263 1.84124 -10.89428 1.000 21.14623 82 SER A CA 1
ATOM 1136 C C . SER A 1 83 ? 8.93654 0.71301 -11.16039 1.000 26.36331 82 SER A C 1
ATOM 1137 O O . SER A 1 83 ? 9.45472 0.58465 -12.27581 1.000 29.89928 82 SER A O 1
ATOM 1145 N N . GLU A 1 84 ? 9.20238 -0.11207 -10.14937 1.000 26.45612 83 GLU A N 1
ATOM 1146 C CA . GLU A 1 84 ? 10.01329 -1.30767 -10.34215 1.000 30.96232 83 GLU A CA 1
ATOM 1147 C C . GLU A 1 84 ? 9.41296 -2.21203 -11.40758 1.000 32.13621 83 GLU A C 1
ATOM 1148 O O . GLU A 1 84 ? 10.11820 -2.71997 -12.28443 1.000 41.84385 83 GLU A O 1
ATOM 1160 N N . ILE A 1 85 ? 8.10139 -2.43893 -11.33740 1.000 28.19068 84 ILE A N 1
ATOM 1161 C CA . ILE A 1 85 ? 7.46109 -3.40623 -12.22406 1.000 25.44321 84 ILE A CA 1
ATOM 1162 C C . ILE A 1 85 ? 7.31966 -2.85604 -13.63382 1.000 29.97999 84 ILE A C 1
ATOM 1163 O O . ILE A 1 85 ? 7.49620 -3.58820 -14.61506 1.000 34.86095 84 ILE A O 1
ATOM 1179 N N . THR A 1 86 ? 6.98139 -1.56836 -13.77389 1.000 24.99982 85 THR A N 1
ATOM 1180 C CA . THR A 1 86 ? 6.57825 -1.02946 -15.07025 1.000 24.25736 85 THR A CA 1
ATOM 1181 C C . THR A 1 86 ? 7.62634 -0.16448 -15.75151 1.000 26.47197 85 THR A C 1
ATOM 1182 O O . THR A 1 86 ? 7.48621 0.11808 -16.94751 1.000 27.67672 85 THR A O 1
ATOM 1193 N N . GLY A 1 87 ? 8.64286 0.29790 -15.02474 1.000 27.95069 86 GLY A N 1
ATOM 1194 C CA . GLY A 1 87 ? 9.59350 1.22735 -15.59593 1.000 26.71001 86 GLY A CA 1
ATOM 1195 C C . GLY A 1 87 ? 9.08340 2.63440 -15.77305 1.000 37.60519 86 GLY A C 1
ATOM 1196 O O . GLY A 1 87 ? 9.75812 3.44876 -16.40976 1.000 40.30544 86 GLY A O 1
ATOM 1200 N N . LEU A 1 88 ? 7.91056 2.94912 -15.24197 1.000 22.62111 87 LEU A N 1
ATOM 1201 C CA . LEU A 1 88 ? 7.33593 4.27719 -15.33562 1.000 22.46070 87 LEU A CA 1
ATOM 1202 C C . LEU A 1 88 ? 7.39491 4.91972 -13.96158 1.000 24.29362 87 LEU A C 1
ATOM 1203 O O . LEU A 1 88 ? 7.29455 4.24138 -12.93727 1.000 25.03685 87 LEU A O 1
ATOM 1219 N N . SER A 1 89 ? 7.64337 6.21754 -13.94177 1.000 24.11018 88 SER A N 1
ATOM 1220 C CA . SER A 1 89 ? 7.56799 7.02812 -12.74066 1.000 21.13052 88 SER A CA 1
ATOM 1221 C C . SER A 1 89 ? 7.00179 8.36566 -13.18969 1.000 18.95238 88 SER A C 1
ATOM 1222 O O . SER A 1 89 ? 7.01423 8.68464 -14.37569 1.000 18.93387 88 SER A O 1
ATOM 1230 N N . THR A 1 90 ? 6.51634 9.15807 -12.25789 1.000 21.64633 89 THR A N 1
ATOM 1231 C CA . THR A 1 90 ? 5.90632 10.40792 -12.69254 1.000 26.42064 89 THR A CA 1
ATOM 1232 C C . THR A 1 90 ? 6.93572 11.36934 -13.28363 1.000 19.97607 89 THR A C 1
ATOM 1233 O O . THR A 1 90 ? 6.62168 12.04375 -14.27639 1.000 19.06082 89 THR A O 1
ATOM 1244 N N . ALA A 1 91 ? 8.17616 11.36390 -12.79324 1.000 19.32909 90 ALA A N 1
ATOM 1245 C CA . ALA A 1 91 ? 9.21479 12.18755 -13.39872 1.000 19.71175 90 ALA A CA 1
ATOM 1246 C C . ALA A 1 91 ? 9.53019 11.72272 -14.81126 1.000 19.09291 90 ALA A C 1
ATOM 1247 O O . ALA A 1 91 ? 9.70457 12.55203 -15.70862 1.000 19.03270 90 ALA A O 1
ATOM 1254 N N . VAL A 1 92 ? 9.62290 10.40712 -15.03183 1.000 18.76097 91 VAL A N 1
ATOM 1255 C CA . VAL A 1 92 ? 9.86741 9.88105 -16.37894 1.000 18.88681 91 VAL A CA 1
ATOM 1256 C C . VAL A 1 92 ? 8.76007 10.30470 -17.32217 1.000 17.39248 91 VAL A C 1
ATOM 1257 O O . VAL A 1 92 ? 9.00043 10.72761 -18.45812 1.000 17.23455 91 VAL A O 1
ATOM 1270 N N . LEU A 1 93 ? 7.52015 10.14019 -16.88247 1.000 16.92978 92 LEU A N 1
ATOM 1271 C CA . LEU A 1 93 ? 6.39060 10.50552 -17.71963 1.000 16.22390 92 LEU A CA 1
ATOM 1272 C C . LEU A 1 93 ? 6.38426 11.99386 -18.02784 1.000 16.48378 92 LEU A C 1
ATOM 1273 O O . LEU A 1 93 ? 6.11831 12.39034 -19.16666 1.000 16.15004 92 LEU A O 1
ATOM 1289 N N . ALA A 1 94 ? 6.72844 12.82960 -17.04304 1.000 17.21125 93 ALA A N 1
ATOM 1290 C CA . ALA A 1 94 ? 6.79463 14.27703 -17.25788 1.000 17.67281 93 ALA A CA 1
ATOM 1291 C C . ALA A 1 94 ? 7.92597 14.65111 -18.20408 1.000 18.00691 93 ALA A C 1
ATOM 1292 O O . ALA A 1 94 ? 7.78429 15.57823 -19.00853 1.000 18.11651 93 ALA A O 1
ATOM 1299 N N . ALA A 1 95 ? 9.05004 13.94222 -18.13099 1.000 18.30380 94 ALA A N 1
ATOM 1300 C CA . ALA A 1 95 ? 10.17462 14.24448 -19.01613 1.000 18.78920 94 ALA A CA 1
ATOM 1301 C C . ALA A 1 95 ? 9.80451 14.01264 -20.46847 1.000 18.15993 94 ALA A C 1
ATOM 1302 O O . ALA A 1 95 ? 10.33806 14.67528 -21.36186 1.000 18.57822 94 ALA A O 1
ATOM 1309 N N . HIS A 1 96 ? 8.88968 13.08791 -20.71883 1.000 17.27367 95 HIS A N 1
ATOM 1310 C CA . HIS A 1 96 ? 8.38547 12.79871 -22.05854 1.000 16.68141 95 HIS A CA 1
ATOM 1311 C C . HIS A 1 96 ? 7.11198 13.57437 -22.38990 1.000 16.29540 95 HIS A C 1
ATOM 1312 O O . HIS A 1 96 ? 6.45257 13.27253 -23.39380 1.000 16.16758 95 HIS A O 1
ATOM 1326 N N . GLY A 1 97 ? 6.75323 14.56631 -21.58095 1.000 16.65870 96 GLY A N 1
ATOM 1327 C CA . GLY A 1 97 ? 5.62172 15.40737 -21.89486 1.000 17.00595 96 GLY A CA 1
ATOM 1328 C C . GLY A 1 97 ? 4.28551 14.71320 -21.85967 1.000 15.76186 96 GLY A C 1
ATOM 1329 O O . GLY A 1 97 ? 3.36180 15.12961 -22.57168 1.000 17.56477 96 GLY A O 1
ATOM 1333 N N . ARG A 1 98 ? 4.13933 13.65563 -21.07318 1.000 15.43505 97 ARG A N 1
ATOM 1334 C CA . ARG A 1 98 ? 2.88015 12.92398 -21.09090 1.000 14.81993 97 ARG A CA 1
ATOM 1335 C C . ARG A 1 98 ? 1.78744 13.75372 -20.43357 1.000 16.18172 97 ARG A C 1
ATOM 1336 O O . ARG A 1 98 ? 2.02625 14.52412 -19.49619 1.000 18.36994 97 ARG A O 1
ATOM 1357 N N . GLN A 1 99 ? 0.57627 13.60062 -20.93906 1.000 15.98364 98 GLN A N 1
ATOM 1358 C CA . GLN A 1 99 ? -0.57399 14.35057 -20.46477 1.000 17.29349 98 GLN A CA 1
ATOM 1359 C C . GLN A 1 99 ? -1.41031 13.49266 -19.53388 1.000 15.03651 98 GLN A C 1
ATOM 1360 O O . GLN A 1 99 ? -1.36528 12.25807 -19.56309 1.000 15.05888 98 GLN A O 1
ATOM 1374 N N . CYS A 1 100 ? -2.21138 14.16702 -18.71682 1.000 17.55579 99 CYS A N 1
ATOM 1375 C CA . CYS A 1 100 ? -3.07297 13.45203 -17.79167 1.000 16.09329 99 CYS A CA 1
ATOM 1376 C C . CYS A 1 100 ? -4.19909 12.73010 -18.51151 1.000 16.60580 99 CYS A C 1
ATOM 1377 O O . CYS A 1 100 ? -4.42608 12.90355 -19.70859 1.000 16.94663 99 CYS A O 1
ATOM 1385 N N . PHE A 1 101 ? -4.95891 11.97379 -17.72432 1.000 15.56826 100 PHE A N 1
ATOM 1386 C CA . PHE A 1 101 ? -6.16881 11.31672 -18.20367 1.000 16.00356 100 PHE A CA 1
ATOM 1387 C C . PHE A 1 101 ? -7.23790 12.38302 -18.34688 1.000 17.09395 100 PHE A C 1
ATOM 1388 O O . PHE A 1 101 ? -7.76675 12.88113 -17.35440 1.000 23.18615 100 PHE A O 1
ATOM 1405 N N . ASP A 1 102 ? -7.53464 12.78275 -19.56858 1.000 15.30384 101 ASP A N 1
ATOM 1406 C CA . ASP A 1 102 ? -8.38799 13.93301 -19.81684 1.000 16.83032 101 ASP A CA 1
ATOM 1407 C C . ASP A 1 102 ? -9.45546 13.61316 -20.85825 1.000 16.41860 101 ASP A C 1
ATOM 1408 O O . ASP A 1 102 ? -9.57927 12.48993 -21.34950 1.000 15.86828 101 ASP A O 1
ATOM 1417 N N . ASP A 1 103 ? -10.25549 14.63519 -21.17535 1.000 18.75338 102 ASP A N 1
ATOM 1418 C CA . ASP A 1 103 ? -11.35991 14.45714 -22.10886 1.000 19.97605 102 ASP A CA 1
ATOM 1419 C C . ASP A 1 103 ? -10.86395 13.97736 -23.46067 1.000 16.14390 102 ASP A C 1
ATOM 1420 O O . ASP A 1 103 ? -11.49480 13.12031 -24.09048 1.000 16.88396 102 ASP A O 1
ATOM 1429 N N . ASN A 1 104 ? -9.73933 14.52842 -23.92628 1.000 17.13495 103 ASN A N 1
ATOM 1430 C CA . ASN A 1 104 ? -9.22208 14.11599 -25.22572 1.000 16.80554 103 ASN A CA 1
ATOM 1431 C C . ASN A 1 104 ? -8.87174 12.63126 -25.21970 1.000 16.44495 103 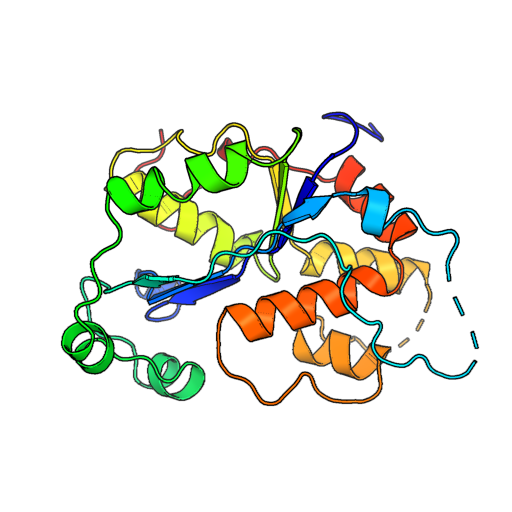ASN A C 1
ATOM 1432 O O . ASN A 1 104 ? -9.16526 11.90296 -26.18064 1.000 15.06918 103 ASN A O 1
ATOM 1443 N N . LEU A 1 105 ? -8.29120 12.14374 -24.12351 1.000 15.48892 104 LEU A N 1
ATOM 1444 C CA . LEU A 1 105 ? -8.00750 10.71675 -24.03256 1.000 14.60418 104 LEU A CA 1
ATOM 1445 C C . LEU A 1 105 ? -9.28878 9.89466 -24.07972 1.000 14.44773 104 LEU A C 1
ATOM 1446 O O . LEU A 1 105 ? -9.34084 8.87847 -24.77659 1.000 15.32182 104 LEU A O 1
ATOM 1462 N N . ALA A 1 106 ? -10.31995 10.31048 -23.33791 1.000 15.66448 105 ALA A N 1
ATOM 1463 C CA . ALA A 1 106 ? -11.58232 9.58257 -23.38593 1.000 16.34598 105 ALA A CA 1
ATOM 1464 C C . ALA A 1 106 ? -12.13607 9.54111 -24.80528 1.000 16.54577 105 ALA A C 1
ATOM 1465 O O . ALA A 1 106 ? -12.62071 8.49613 -25.26431 1.000 17.41248 105 ALA A O 1
ATOM 1472 N N . ASN A 1 107 ? -12.06184 10.66610 -25.51991 1.000 17.40317 106 ASN A N 1
ATOM 1473 C CA . ASN A 1 107 ? -12.54385 10.72579 -26.90386 1.000 17.03743 106 ASN A CA 1
ATOM 1474 C C . ASN A 1 107 ? -11.72741 9.83283 -27.82547 1.000 16.18374 106 ASN A C 1
ATOM 1475 O O . ASN A 1 107 ? -12.26604 9.22234 -28.75644 1.000 16.87943 106 ASN A O 1
ATOM 1486 N N . LEU A 1 108 ? -10.42014 9.77384 -27.58647 1.000 15.28464 107 LEU A N 1
ATOM 1487 C CA A LEU A 1 108 ? -9.55915 8.89060 -28.36254 0.606 15.64067 107 LEU A CA 1
ATOM 1488 C CA B LEU A 1 108 ? -9.55409 8.88897 -28.35752 0.394 15.67196 107 LEU A CA 1
ATOM 1489 C C . LEU A 1 108 ? -9.95948 7.43188 -28.16175 1.000 14.21389 107 LEU A C 1
ATOM 1490 O O . LEU A 1 108 ? -10.06622 6.66983 -29.12983 1.000 14.79128 107 LEU A O 1
ATOM 1521 N N . LEU A 1 109 ? -10.18973 7.01992 -26.91018 1.000 15.26906 108 LEU A N 1
ATOM 1522 C CA . LEU A 1 109 ? -10.58569 5.64640 -26.64490 1.000 13.52977 108 LEU A CA 1
ATOM 1523 C C . LEU A 1 109 ? -11.89145 5.31086 -27.34968 1.000 14.97470 108 LEU A C 1
ATOM 1524 O O . LEU A 1 109 ? -12.02407 4.24666 -27.95712 1.000 14.93146 108 LEU A O 1
ATOM 1540 N N . LEU A 1 110 ? -12.87152 6.21535 -27.26067 1.000 14.62530 109 LEU A N 1
ATOM 1541 C CA . LEU A 1 110 ? -14.15519 5.97281 -27.89834 1.000 16.03357 109 LEU A CA 1
ATOM 1542 C C . LEU A 1 110 ? -14.02422 5.91233 -29.41281 1.000 15.42374 109 LEU A C 1
ATOM 1543 O O . LEU A 1 110 ? -14.66895 5.08266 -30.05782 1.000 15.27142 109 LEU A O 1
ATOM 1559 N N . ALA A 1 111 ? -13.19748 6.79257 -29.99811 1.000 14.48666 110 ALA A N 1
ATOM 1560 C CA . ALA A 1 111 ? -13.01753 6.77414 -31.44875 1.000 14.51292 110 ALA A CA 1
ATOM 1561 C C . ALA A 1 111 ? -12.35174 5.47301 -31.89869 1.000 14.09888 110 ALA A C 1
ATOM 1562 O O . ALA A 1 111 ? -12.70233 4.91311 -32.94548 1.000 14.70368 110 ALA A O 1
ATOM 1569 N N . PHE A 1 112 ? -11.40331 4.96645 -31.10957 1.000 14.08547 111 PHE A N 1
ATOM 1570 C CA . PHE A 1 112 ? -10.80840 3.65886 -31.37010 1.000 12.79516 111 PHE A CA 1
ATOM 1571 C C . PHE A 1 112 ? -11.85670 2.55363 -31.32919 1.000 13.22144 111 PHE A C 1
ATOM 1572 O O . PHE A 1 112 ? -11.90413 1.70037 -32.21692 1.000 13.81209 111 PHE A O 1
ATOM 1589 N N . LEU A 1 113 ? -12.70406 2.55792 -30.30530 1.000 13.63687 112 LEU A N 1
ATOM 1590 C CA . LEU A 1 113 ? -13.76042 1.55652 -30.24709 1.000 14.07729 112 LEU A CA 1
ATOM 1591 C C . LEU A 1 113 ? -14.69925 1.67157 -31.43566 1.000 13.74233 112 LEU A C 1
ATOM 1592 O O . LEU A 1 113 ? -15.16305 0.65468 -31.96083 1.000 14.21423 112 LEU A O 1
ATOM 1608 N N . ARG A 1 114 ? -14.99853 2.89916 -31.86896 1.000 14.41673 113 ARG A N 1
ATOM 1609 C CA . ARG A 1 114 ? -15.90894 3.10596 -32.99529 1.000 16.40594 113 ARG A CA 1
ATOM 1610 C C . ARG A 1 114 ? -15.35789 2.60768 -34.32107 1.000 16.48200 113 ARG A C 1
ATOM 1611 O O . ARG A 1 114 ? -16.13740 2.46021 -35.26925 1.000 18.45313 113 ARG A O 1
ATOM 1632 N N . ARG A 1 115 ? -14.06482 2.32814 -34.41494 1.000 14.43492 114 ARG A N 1
ATOM 1633 C CA . ARG A 1 115 ? -13.52653 1.61854 -35.56904 1.000 15.43438 114 ARG A CA 1
ATOM 1634 C C . ARG A 1 115 ? -13.93238 0.14383 -35.58961 1.000 15.21940 114 ARG A C 1
ATOM 1635 O O . ARG A 1 115 ? -13.75803 -0.51298 -36.62004 1.000 17.09201 114 ARG A O 1
ATOM 1656 N N . GLN A 1 116 ? -14.46240 -0.38489 -34.51632 1.000 13.82561 115 GLN A N 1
ATOM 1657 C CA . GLN A 1 116 ? -14.71752 -1.82512 -34.40163 1.000 14.97263 115 GLN A CA 1
ATOM 1658 C C . GLN A 1 116 ? -16.19966 -2.12659 -34.53657 1.000 14.31065 115 GLN A C 1
ATOM 1659 O O . GLN A 1 116 ? -17.03134 -1.39158 -33.99497 1.000 16.45481 115 GLN A O 1
ATOM 1673 N N . PRO A 1 117 ? -16.56830 -3.23761 -35.17000 1.000 15.86853 116 PRO A N 1
ATOM 1674 C CA . PRO A 1 117 ? -17.98150 -3.63700 -35.17621 1.000 16.73035 116 PRO A CA 1
ATOM 1675 C C . PRO A 1 117 ? -18.46187 -3.98925 -33.78159 1.000 16.47588 116 PRO A C 1
ATOM 1676 O O . PRO A 1 117 ? -17.72492 -4.57149 -32.98453 1.000 16.09327 116 PRO A O 1
ATOM 1687 N N . GLN A 1 118 ? -19.70060 -3.65675 -33.51232 1.000 17.01666 117 GLN A N 1
ATOM 1688 C CA . GLN A 1 118 ? -20.36179 -3.94594 -32.25344 1.000 16.72220 117 GLN A CA 1
ATOM 1689 C C . GLN A 1 118 ? -21.18469 -5.22129 -32.36823 1.000 18.78160 117 GLN A C 1
ATOM 1690 O O . GLN A 1 118 ? -21.65296 -5.56420 -33.45795 1.000 20.81410 117 GLN A O 1
ATOM 1704 N N . PRO A 1 119 ? -21.40798 -5.94099 -31.26068 1.000 18.59052 118 PRO A N 1
ATOM 1705 C CA . PRO A 1 119 ? -20.99213 -5.57387 -29.90195 1.000 16.55250 118 PRO A CA 1
ATOM 1706 C C . PRO A 1 119 ? -19.49480 -5.68601 -29.62679 1.000 17.27877 118 PRO A C 1
ATOM 1707 O O . PRO A 1 119 ? -18.81730 -6.58078 -30.11559 1.000 16.49661 118 PRO A O 1
ATOM 1718 N N . TRP A 1 120 ? -19.01363 -4.72977 -28.84076 1.000 15.83588 119 TRP A N 1
ATOM 1719 C CA . TRP A 1 120 ? -17.63922 -4.68379 -28.36333 1.000 14.60734 119 TRP A CA 1
ATOM 1720 C C . TRP A 1 120 ? -17.54997 -5.42232 -27.03575 1.000 15.41603 119 TRP A C 1
ATOM 1721 O O . TRP A 1 120 ? -18.36374 -5.18748 -26.14551 1.000 15.68612 119 TRP A O 1
ATOM 1742 N N . CYS A 1 121 ? -16.50785 -6.23496 -26.85625 1.000 15.08062 120 CYS A N 1
ATOM 1743 C CA . CYS A 1 121 ? -16.25782 -6.85003 -25.55041 1.000 14.31649 120 CYS A CA 1
ATOM 1744 C C . CYS A 1 121 ? -14.81529 -6.61888 -25.12009 1.000 14.30660 120 CYS A C 1
ATOM 1745 O O . CYS A 1 121 ? -13.87997 -7.18453 -25.69637 1.000 13.96645 120 CYS A O 1
ATOM 1753 N N . LEU A 1 122 ? -14.63294 -5.79757 -24.09327 1.000 13.24469 121 LEU A N 1
ATOM 1754 C CA . LEU A 1 122 ? -13.32508 -5.63055 -23.47536 1.000 13.24739 121 LEU A CA 1
ATOM 1755 C C . LEU A 1 122 ? -12.95349 -6.91042 -22.74303 1.000 12.50602 121 LEU A C 1
ATOM 1756 O O . LEU A 1 122 ? -13.80541 -7.54339 -22.10427 1.000 14.89602 121 LEU A O 1
ATOM 1772 N N . VAL A 1 123 ? -11.68420 -7.31078 -22.84056 1.000 12.62151 122 VAL A N 1
ATOM 1773 C CA . VAL A 1 123 ? -11.19839 -8.53619 -22.20580 1.000 13.38808 122 VAL A CA 1
ATOM 1774 C C . VAL A 1 123 ? -9.94775 -8.14208 -21.43629 1.000 12.61799 122 VAL A C 1
ATOM 1775 O O . VAL A 1 123 ? -8.98497 -7.64782 -22.03565 1.000 13.33725 122 VAL A O 1
ATOM 1788 N N . ALA A 1 124 ? -9.95557 -8.31374 -20.11384 1.000 13.33767 123 ALA A N 1
ATOM 1789 C CA . ALA A 1 124 ? -8.78924 -7.94272 -19.31704 1.000 13.10530 123 ALA A CA 1
ATOM 1790 C C . ALA A 1 124 ? -8.58169 -8.9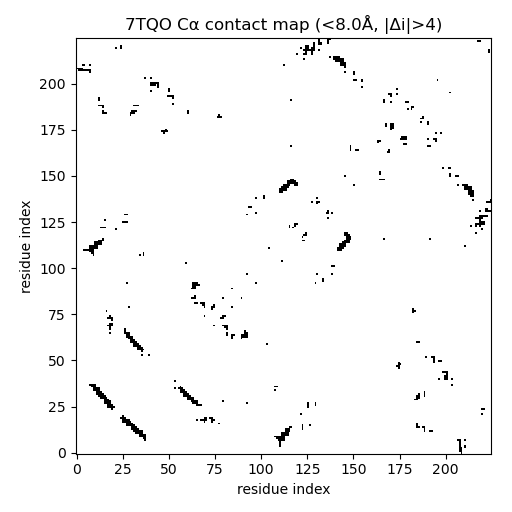6597 -18.21526 1.000 14.00317 123 ALA A C 1
ATOM 1791 O O . ALA A 1 124 ? -9.54581 -9.44648 -17.61162 1.000 14.59137 123 ALA A O 1
ATOM 1798 N N . HIS A 1 125 ? -7.31671 -9.26719 -17.95074 1.000 14.19829 124 HIS A N 1
ATOM 1799 C CA . HIS A 1 125 ? -6.95851 -10.24654 -16.94448 1.000 15.99803 124 HIS A CA 1
ATOM 1800 C C . HIS A 1 125 ? -7.02788 -9.58236 -15.58123 1.000 16.06539 124 HIS A C 1
ATOM 1801 O O . HIS A 1 125 ? -6.31360 -8.60792 -15.30836 1.000 17.54419 124 HIS A O 1
ATOM 1815 N N . ASN A 1 126 ? -7.89168 -10.10822 -14.72098 1.000 15.90240 125 ASN A N 1
ATOM 1816 C CA . ASN A 1 126 ? -8.24902 -9.46712 -13.45234 1.000 16.15636 125 ASN A CA 1
ATOM 1817 C C . ASN A 1 126 ? -9.03530 -8.17794 -13.66869 1.000 16.07380 125 ASN A C 1
ATOM 1818 O O . ASN A 1 126 ? -9.05617 -7.28775 -12.80305 1.000 17.66294 125 ASN A O 1
ATOM 1829 N N . GLY A 1 127 ? -9.69912 -8.06764 -14.81691 1.000 15.10395 126 GLY A N 1
ATOM 1830 C CA . GLY A 1 127 ? -10.41230 -6.85409 -15.14693 1.000 15.25185 126 GLY A CA 1
ATOM 1831 C C . GLY A 1 127 ? -11.49885 -6.50089 -14.14957 1.000 14.79583 126 GLY A C 1
ATOM 1832 O O . GLY A 1 127 ? -11.74584 -5.32570 -13.89874 1.000 15.75155 126 GLY A O 1
ATOM 1836 N N . ASP A 1 128 ? -12.18403 -7.49689 -13.58522 1.000 15.60218 127 ASP A N 1
ATOM 1837 C CA . ASP A 1 128 ? -13.30667 -7.18978 -12.70688 1.000 17.17977 127 ASP A CA 1
ATOM 1838 C C . ASP A 1 128 ? -12.84622 -6.50157 -11.43366 1.000 19.94007 127 ASP A C 1
ATOM 1839 O O . ASP A 1 128 ? -13.58437 -5.68007 -10.87515 1.000 21.07410 127 ASP A O 1
ATOM 1848 N N . ARG A 1 129 ? -11.65251 -6.82344 -10.94926 1.000 18.36639 128 ARG A N 1
ATOM 1849 C CA . ARG A 1 129 ? -11.15724 -6.25576 -9.71144 1.000 20.40885 128 ARG A CA 1
ATOM 1850 C C . ARG A 1 129 ? -10.23280 -5.06992 -9.91736 1.000 20.56009 128 ARG A C 1
ATOM 1851 O O . ARG A 1 129 ? -10.06255 -4.27613 -8.98546 1.000 23.43937 128 ARG A O 1
ATOM 1872 N N . TYR A 1 130 ? -9.63938 -4.92299 -11.09378 1.000 17.26421 129 TYR A N 1
ATOM 1873 C CA . TYR A 1 130 ? -8.65627 -3.87766 -11.29883 1.000 17.78164 129 TYR A CA 1
ATOM 1874 C C . TYR A 1 130 ? -8.95686 -3.04015 -12.53342 1.000 16.32543 129 TYR A C 1
ATOM 1875 O O . TYR A 1 130 ? -9.39319 -1.90055 -12.39725 1.000 16.78879 129 TYR A O 1
ATOM 1893 N N . ASP A 1 131 ? -8.72981 -3.56705 -13.73547 1.000 14.75176 130 ASP A N 1
ATOM 1894 C CA . ASP A 1 131 ? -8.70214 -2.70710 -14.90895 1.000 14.02440 130 ASP A CA 1
ATOM 1895 C C . ASP A 1 131 ? -10.05921 -2.05405 -15.17335 1.000 13.73633 130 ASP A C 1
ATOM 1896 O O . ASP A 1 131 ? -10.13441 -0.86969 -15.51007 1.000 14.19448 130 ASP A O 1
ATOM 1905 N N . PHE A 1 132 ? -11.14565 -2.81672 -15.06169 1.000 13.30732 131 PHE A N 1
ATOM 1906 C CA . PHE A 1 132 ? -12.45205 -2.23816 -15.37500 1.000 14.66932 131 PHE A CA 1
ATOM 1907 C C . PHE A 1 132 ? -12.85645 -1.19390 -14.34362 1.000 14.22525 131 PHE A C 1
ATOM 1908 O O . PHE A 1 132 ? -13.24891 -0.08548 -14.74289 1.000 14.20876 131 PHE A O 1
ATOM 1925 N N . PRO A 1 133 ? -12.83446 -1.46855 -13.04194 1.000 13.96101 132 PRO A N 1
ATOM 1926 C CA . PRO A 1 133 ? -13.17641 -0.40011 -12.08659 1.000 15.17588 132 PRO A CA 1
ATOM 1927 C C . PRO A 1 133 ? -12.24683 0.79422 -12.16522 1.000 13.99019 132 PRO A C 1
ATOM 1928 O O . PRO A 1 133 ? -12.68225 1.91559 -11.88763 1.000 14.59639 132 PRO A O 1
ATOM 1939 N N . LEU A 1 134 ? -10.97585 0.59808 -12.50009 1.000 13.99260 133 LEU A N 1
ATOM 1940 C CA . LEU A 1 134 ? -10.05934 1.73323 -12.60596 1.000 14.41229 133 LEU A CA 1
ATOM 1941 C C . LEU A 1 134 ? -10.38866 2.58980 -13.81456 1.000 14.83218 133 LEU A C 1
ATOM 1942 O O . LEU A 1 134 ? -10.38445 3.81844 -13.72055 1.000 14.51847 133 LEU A O 1
ATOM 1958 N N . LEU A 1 135 ? -10.66534 1.96514 -14.95547 1.000 13.92113 134 LEU A N 1
ATOM 1959 C CA . LEU A 1 135 ? -11.06956 2.72844 -16.11814 1.000 13.28885 134 LEU A CA 1
ATOM 1960 C C . LEU A 1 135 ? -12.35630 3.49075 -15.82941 1.000 14.22888 134 LEU A C 1
ATOM 1961 O O . LEU A 1 135 ? -12.47934 4.67227 -16.17598 1.000 14.32899 134 LEU A O 1
ATOM 1977 N N . GLN A 1 136 ? -13.31400 2.84801 -15.16277 1.000 14.31174 135 GLN A N 1
ATOM 1978 C CA . GLN A 1 136 ? -14.54327 3.53637 -14.78614 1.000 14.00231 135 GLN A CA 1
ATOM 1979 C C . GLN A 1 136 ? -14.24706 4.71816 -13.86707 1.000 14.52590 135 GLN A C 1
ATOM 1980 O O . GLN A 1 136 ? -14.89016 5.77339 -13.97486 1.000 15.85284 135 GLN A O 1
ATOM 1994 N N . ALA A 1 137 ? -13.30682 4.55161 -12.92850 1.000 14.69136 136 ALA A N 1
ATOM 1995 C CA . ALA A 1 137 ? -12.97662 5.62982 -11.99584 1.000 15.76114 136 ALA A CA 1
ATOM 1996 C C . ALA A 1 137 ? -12.35077 6.81718 -12.71934 1.000 15.33863 136 ALA A C 1
ATOM 1997 O O . ALA A 1 137 ? -12.70166 7.96901 -12.43775 1.000 16.34781 136 ALA A O 1
ATOM 2004 N N . GLU A 1 138 ? -11.42243 6.56499 -13.64822 1.000 15.02223 137 GLU A N 1
ATOM 2005 C CA . GLU A 1 138 ? -10.82947 7.67411 -14.39258 1.000 15.24917 137 GLU A CA 1
ATOM 2006 C C . GLU A 1 138 ? -11.88877 8.41705 -15.19403 1.000 17.15692 137 GLU A C 1
ATOM 2007 O O . GLU A 1 138 ? -11.89786 9.65399 -15.23284 1.000 18.13735 137 GLU A O 1
ATOM 2019 N N . LEU A 1 139 ? -12.79654 7.68688 -15.83690 1.000 16.24463 138 LEU A N 1
ATOM 2020 C CA . LEU A 1 139 ? -13.86501 8.34461 -16.58052 1.000 16.63633 138 LEU A CA 1
ATOM 2021 C C . LEU A 1 139 ? -14.79208 9.11407 -15.64233 1.000 17.56070 138 LEU A C 1
ATOM 2022 O O . LEU A 1 139 ? -15.27464 10.20120 -15.98064 1.000 18.64483 138 LEU A O 1
ATOM 2038 N N . ALA A 1 140 ? -15.04086 8.56725 -14.45430 1.000 17.11765 139 ALA A N 1
ATOM 2039 C CA . ALA A 1 140 ? -15.91621 9.21646 -13.48849 1.000 20.53757 139 ALA A CA 1
ATOM 2040 C C . ALA A 1 140 ? -15.33656 10.54866 -13.04134 1.000 17.87980 139 ALA A C 1
ATOM 2041 O O . ALA A 1 140 ? -16.07866 11.51404 -12.83501 1.000 19.47610 139 ALA A O 1
ATOM 2048 N N . MET A 1 141 ? -14.02303 10.62324 -12.84548 1.000 19.32426 140 MET A N 1
ATOM 2049 C CA . MET A 1 141 ? -13.43122 11.89006 -12.43277 1.000 19.37074 140 MET A CA 1
ATOM 2050 C C . MET A 1 141 ? -13.59545 12.97230 -13.49487 1.000 20.39022 140 MET A C 1
ATOM 2051 O O . MET A 1 141 ? -13.56299 14.16372 -13.16946 1.000 22.16499 140 MET A O 1
ATOM 2065 N N . LEU A 1 142 ? -13.75046 12.58979 -14.75730 1.000 20.95618 141 LEU A N 1
ATOM 2066 C CA . LEU A 1 142 ? -14.00549 13.53330 -15.83681 1.000 20.67016 141 LEU A CA 1
ATOM 2067 C C . LEU A 1 142 ? -15.48250 13.81119 -16.02254 1.000 22.66120 141 LEU A C 1
ATOM 2068 O O . LEU A 1 142 ? -15.85985 14.63294 -16.86818 1.000 22.46172 141 LEU A O 1
ATOM 2084 N N . GLY A 1 143 ? -16.32206 13.16998 -15.23288 1.000 22.92566 142 GLY A N 1
ATOM 2085 C CA . GLY A 1 143 ? -17.74451 13.27869 -15.42341 1.000 24.59624 142 GLY A CA 1
ATOM 2086 C C . GLY A 1 143 ? -18.23931 12.52304 -16.62697 1.000 21.70791 142 GLY A C 1
ATOM 2087 O O . GLY A 1 143 ? -19.35180 12.77591 -17.08417 1.000 27.18712 142 GLY A O 1
ATOM 2091 N N . LEU A 1 144 ? -17.43166 11.63038 -17.18176 1.000 21.53852 143 LEU A N 1
ATOM 2092 C CA . LEU A 1 144 ? -17.82501 10.84506 -18.33576 1.000 19.76917 143 LEU A CA 1
ATOM 2093 C C . LEU A 1 144 ? -18.32919 9.47941 -17.86547 1.000 21.98174 143 LEU A C 1
ATOM 2094 O O . LEU A 1 144 ? -17.88718 8.42932 -18.29316 1.000 22.09522 143 LEU A O 1
ATOM 2110 N N . THR A 1 145 ? -19.31388 9.52983 -16.96506 1.000 24.26640 144 THR A N 1
ATOM 2111 C CA . THR A 1 145 ? -19.73749 8.33510 -16.23349 1.000 23.08827 144 THR A CA 1
ATOM 2112 C C . THR A 1 145 ? -20.58219 7.38046 -17.06009 1.000 25.24709 144 THR A C 1
ATOM 2113 O O . THR A 1 145 ? -20.99794 6.34233 -16.53383 1.000 33.54757 144 THR A O 1
ATOM 2124 N N . SER A 1 146 ? -20.86718 7.69823 -18.32306 1.000 26.80343 145 SER A N 1
ATOM 2125 C CA . SER A 1 146 ? -21.51037 6.73054 -19.20927 1.000 31.37022 145 SER A CA 1
ATOM 2126 C C . SER A 1 146 ? -20.80586 6.58584 -20.55394 1.000 29.99690 145 SER A C 1
ATOM 2127 O O . SER A 1 146 ? -21.38078 5.99649 -21.47775 1.000 30.34694 145 SER A O 1
ATOM 2135 N N . ALA A 1 147 ? -19.56370 7.06467 -20.67891 1.000 29.18411 146 ALA A N 1
ATOM 2136 C CA . ALA A 1 147 ? -18.92442 7.16954 -21.99109 1.000 25.34615 146 ALA A CA 1
ATOM 2137 C C . ALA A 1 147 ? -18.74246 5.80535 -22.65215 1.000 26.38856 146 ALA A C 1
ATOM 2138 O O . ALA A 1 147 ? -18.85630 5.68435 -23.87387 1.000 26.67174 146 ALA A O 1
ATOM 2145 N N . LEU A 1 148 ? -18.41594 4.77485 -21.87448 1.000 24.92688 147 LEU A N 1
ATOM 2146 C CA . LEU A 1 148 ? -18.15602 3.44207 -22.39871 1.000 24.38367 147 LEU A CA 1
ATOM 2147 C C . LEU A 1 148 ? -19.32601 2.50239 -22.18413 1.000 25.94739 147 LEU A C 1
ATOM 2148 O O . LEU A 1 148 ? -19.15072 1.28194 -22.27086 1.000 26.02313 147 LEU A O 1
ATOM 2164 N N . ASP A 1 149 ? -20.51013 3.03898 -21.90322 1.000 24.66174 148 ASP A N 1
ATOM 2165 C CA . ASP A 1 149 ? -21.65754 2.19794 -21.58116 1.000 27.33821 148 ASP A CA 1
ATOM 2166 C C . ASP A 1 149 ? -22.05676 1.28199 -22.73102 1.000 26.40059 148 ASP A C 1
ATOM 2167 O O . ASP A 1 149 ? -22.70972 0.26063 -22.49335 1.000 31.17770 148 ASP A O 1
ATOM 2176 N N . GLY A 1 150 ? -21.68207 1.61039 -23.96654 1.000 24.76812 149 GLY A N 1
ATOM 2177 C CA . GLY A 1 150 ? -22.00358 0.71866 -25.07026 1.000 24.07915 149 GLY A CA 1
ATOM 2178 C C . GLY A 1 150 ? -21.21139 -0.57452 -25.06546 1.000 24.45914 149 GLY A C 1
ATOM 2179 O O . GLY A 1 150 ? -21.60846 -1.53409 -25.73937 1.000 24.93976 149 GLY A O 1
ATOM 2183 N N . ALA A 1 151 ? -20.09509 -0.61464 -24.34359 1.000 21.33940 150 ALA A N 1
ATOM 2184 C CA . ALA A 1 151 ? -19.21966 -1.76670 -24.35649 1.000 17.98839 150 ALA A CA 1
ATOM 2185 C C . ALA A 1 151 ? -19.70926 -2.82954 -23.38367 1.000 18.16752 150 ALA A C 1
ATOM 2186 O O . ALA A 1 151 ? -20.39022 -2.53900 -22.40389 1.000 18.54098 150 ALA A O 1
ATOM 2193 N N . PHE A 1 152 ? -19.34390 -4.06552 -23.67578 1.000 15.24601 151 PHE A N 1
ATOM 2194 C CA . PHE A 1 152 ? -19.40813 -5.19301 -22.75866 1.000 14.68400 151 PHE A CA 1
ATOM 2195 C C . PHE A 1 152 ? -17.99567 -5.51310 -22.28180 1.000 14.01481 151 PHE A C 1
ATOM 2196 O O . PHE A 1 152 ? -17.01055 -4.98084 -22.79337 1.000 14.32486 151 PHE A O 1
ATOM 2213 N N . CYS A 1 153 ? -17.89774 -6.38572 -21.28514 1.000 14.63671 152 CYS A N 1
ATOM 2214 C CA . CYS A 1 153 ? -16.59268 -6.76207 -20.75587 1.000 14.23397 152 CYS A CA 1
ATOM 2215 C C . CYS A 1 153 ? -16.63665 -8.14654 -20.12984 1.000 14.02351 152 CYS A C 1
ATOM 2216 O O . CYS A 1 153 ? -17.68778 -8.61546 -19.68397 1.000 14.90795 152 CYS A O 1
ATOM 2224 N N . VAL A 1 154 ? -15.45642 -8.77704 -20.08390 1.000 14.07727 153 VAL A N 1
ATOM 2225 C CA . VAL A 1 154 ? -15.24971 -10.04788 -19.40927 1.000 14.56279 153 VAL A CA 1
ATOM 2226 C C . VAL A 1 154 ? -13.85820 -10.03924 -18.79244 1.000 13.75094 153 VAL A C 1
ATOM 2227 O O . VAL A 1 154 ? -12.93099 -9.40446 -19.30251 1.000 14.28208 153 VAL A O 1
ATOM 2240 N N . ASP A 1 155 ? -13.71329 -10.79615 -17.70747 1.000 14.75980 154 ASP A N 1
ATOM 2241 C CA . ASP A 1 155 ? -12.44580 -11.00535 -17.02574 1.000 14.49696 154 ASP A CA 1
ATOM 2242 C C . ASP A 1 155 ? -11.86927 -12.33729 -17.50031 1.000 15.09552 154 ASP A C 1
ATOM 2243 O O . ASP A 1 155 ? -12.49787 -13.39292 -17.34021 1.000 15.25164 154 ASP A O 1
ATOM 2252 N N . SER A 1 156 ? -10.68929 -12.28980 -18.10449 1.000 14.74586 155 SER A N 1
ATOM 2253 C CA . SER A 1 156 ? -10.09398 -13.51282 -18.63034 1.000 15.41057 155 SER A CA 1
ATOM 2254 C C . SER A 1 156 ? -9.60581 -14.48226 -17.56054 1.000 14.67855 155 SER A C 1
ATOM 2255 O O . SER A 1 156 ? -9.38491 -15.65398 -17.88984 1.000 16.25891 155 SER A O 1
ATOM 2263 N N . ILE A 1 157 ? -9.43626 -14.06379 -16.30203 1.000 14.86785 156 ILE A N 1
ATOM 2264 C CA . ILE A 1 157 ? -9.16019 -15.04895 -15.25352 1.000 15.67745 156 ILE A CA 1
ATOM 2265 C C . ILE A 1 157 ? -10.33023 -16.01307 -15.14304 1.000 17.20178 156 ILE A C 1
ATOM 2266 O O . ILE A 1 157 ? -10.16115 -17.23484 -15.09426 1.000 18.08256 156 ILE A O 1
ATOM 2282 N N . THR A 1 158 ? -11.54199 -15.45697 -15.08721 1.000 17.89567 157 THR A N 1
ATOM 2283 C CA . THR A 1 158 ? -12.74044 -16.27745 -14.98775 1.000 18.04189 157 THR A CA 1
ATOM 2284 C C . THR A 1 158 ? -12.89414 -17.15629 -16.21481 1.000 18.72604 157 THR A C 1
ATOM 2285 O O . THR A 1 158 ? -13.22056 -18.34468 -16.10788 1.000 19.59899 157 THR A O 1
ATOM 2296 N N . ALA A 1 159 ? -12.66383 -16.58519 -17.39438 1.000 17.62019 158 ALA A N 1
ATOM 2297 C CA . ALA A 1 159 ? -12.75308 -17.35095 -18.63254 1.000 17.68464 158 ALA A CA 1
ATOM 2298 C C . ALA A 1 159 ? -11.79393 -18.53234 -18.63205 1.000 17.40601 158 ALA A C 1
ATOM 2299 O O . ALA A 1 159 ? -12.18480 -19.66183 -18.94351 1.000 19.93716 158 ALA A O 1
ATOM 2306 N N . LEU A 1 160 ? -10.51387 -18.27849 -18.35092 1.000 17.20589 159 LEU A N 1
ATOM 2307 C CA . LEU A 1 160 ? -9.52944 -19.34779 -18.47636 1.000 18.12196 159 LEU A CA 1
ATOM 2308 C C . LEU A 1 160 ? -9.73025 -20.41440 -17.41400 1.000 19.07392 159 LEU A C 1
ATOM 2309 O O . LEU A 1 160 ? -9.46020 -21.59167 -17.66131 1.000 20.32108 159 LEU A O 1
ATOM 2325 N N . LYS A 1 161 ? -10.17008 -20.03576 -16.21661 1.000 18.79535 160 LYS A N 1
ATOM 2326 C CA . LYS A 1 161 ? -10.56106 -21.04087 -15.23026 1.000 21.78910 160 LYS A CA 1
ATOM 2327 C C . LYS A 1 161 ? -11.59346 -21.99323 -15.81553 1.000 23.55703 160 LYS A C 1
ATOM 2328 O O . LYS A 1 161 ? -11.49074 -23.21476 -15.66316 1.000 24.32510 160 LYS A O 1
ATOM 2347 N N . ALA A 1 162 ? -12.61450 -21.43722 -16.46992 1.000 21.23664 161 ALA A N 1
ATOM 2348 C CA . ALA A 1 162 ? -13.65948 -22.26409 -17.05822 1.000 22.85070 161 ALA A CA 1
ATOM 2349 C C . ALA A 1 162 ? -13.10396 -23.13700 -18.17620 1.000 23.94540 161 ALA A C 1
ATOM 2350 O O . ALA A 1 162 ? -13.40152 -24.32914 -18.24964 1.000 26.03043 161 ALA A O 1
ATOM 2357 N N . LE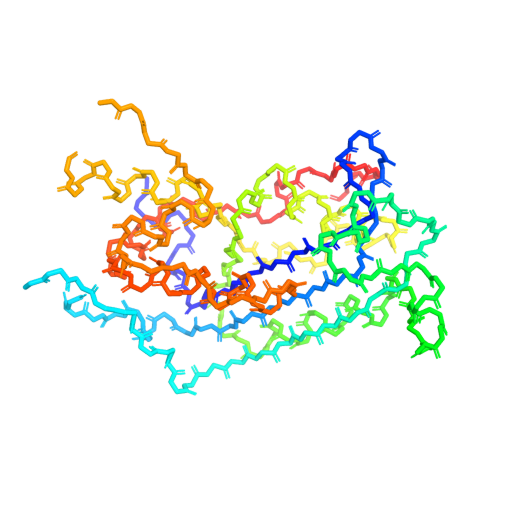U A 1 163 ? -12.27982 -22.56906 -19.05483 1.000 22.07774 162 LEU A N 1
ATOM 2358 C CA . LEU A 1 163 ? -11.78769 -23.34314 -20.19142 1.000 22.98726 162 LEU A CA 1
ATOM 2359 C C . LEU A 1 163 ? -10.88966 -24.48618 -19.74158 1.000 25.09564 162 LEU A C 1
ATOM 2360 O O . LEU A 1 163 ? -10.95346 -25.58963 -20.29519 1.000 27.93617 162 LEU A O 1
ATOM 2376 N N . GLU A 1 164 ? -10.03142 -24.23578 -18.75095 1.000 23.34517 163 GLU A N 1
ATOM 2377 C CA . GLU A 1 164 ? -9.12456 -25.27392 -18.28004 1.000 26.72454 163 GLU A CA 1
ATOM 2378 C C . GLU A 1 164 ? -9.86897 -26.35803 -17.51386 1.000 28.11143 163 GLU A C 1
ATOM 2379 O O . GLU A 1 164 ? -9.47114 -27.52862 -17.54963 1.000 33.16628 163 GLU A O 1
ATOM 2391 N N . ARG A 1 165 ? -10.94934 -25.99419 -16.82724 1.000 28.60730 164 ARG A N 1
ATOM 2392 C CA . ARG A 1 165 ? -11.75362 -26.97797 -16.11568 1.000 32.89529 164 ARG A CA 1
ATOM 2393 C C . ARG A 1 165 ? -12.43140 -27.93128 -17.08806 1.000 39.16106 164 ARG A C 1
ATOM 2394 O O . ARG A 1 165 ? -12.48388 -29.14163 -16.84521 1.000 41.88165 164 ARG A O 1
ATOM 2415 N N . ALA A 1 166 ? -12.96203 -27.40381 -18.19161 1.000 39.69480 165 ALA A N 1
ATOM 2416 C CA . ALA A 1 166 ? -13.56062 -28.26810 -19.20055 1.000 40.82459 165 ALA A CA 1
ATOM 2417 C C . ALA A 1 166 ? -12.50281 -29.09125 -19.91391 1.000 53.11853 165 ALA A C 1
ATOM 2418 O O . ALA A 1 166 ? -12.76206 -30.23876 -20.29448 1.000 52.11898 165 ALA A O 1
ATOM 2425 N N . SER A 1 167 ? -11.30688 -28.52767 -20.09033 1.000 61.13715 166 SER A N 1
ATOM 2426 C CA . SER A 1 167 ? -10.24841 -29.22969 -20.80632 1.000 66.47357 166 SER A CA 1
ATOM 2427 C C . SER A 1 167 ? -9.72934 -30.41539 -20.00201 1.000 68.49871 166 SER A C 1
ATOM 2428 O O . SER A 1 167 ? -9.43766 -31.47517 -20.56812 1.000 73.67141 166 SER A O 1
ATOM 2436 N N . SER A 1 168 ? -9.60987 -30.26055 -18.68647 1.000 75.37895 167 SER A N 1
ATOM 2437 C CA . SER A 1 168 ? -9.08383 -31.32261 -17.83612 1.000 78.68622 167 SER A CA 1
ATOM 2438 C C . SER A 1 168 ? -9.81061 -31.36069 -16.49703 1.000 66.57283 167 SER A C 1
ATOM 2439 O O . SER A 1 168 ? -9.35765 -30.76938 -15.51622 1.000 75.06631 167 SER A O 1
ATOM 2447 N N . PRO A 1 174 ? -4.11518 -30.78472 -7.68833 1.000 80.78170 173 PRO A N 1
ATOM 2448 C CA . PRO A 1 174 ? -3.63048 -29.59836 -6.97113 1.000 85.68934 173 PRO A CA 1
ATOM 2449 C C . PRO A 1 174 ? -4.04983 -28.30369 -7.66145 1.000 79.30715 173 PRO A C 1
ATOM 2450 O O . PRO A 1 174 ? -4.24578 -28.29015 -8.87659 1.000 70.44024 173 PRO A O 1
ATOM 2461 N N . ARG A 1 175 ? -4.17889 -27.22888 -6.88998 1.000 83.23099 174 ARG A N 1
ATOM 2462 C CA . ARG A 1 175 ? -4.69958 -25.98256 -7.43059 1.000 76.22078 174 ARG A CA 1
ATOM 2463 C C . ARG A 1 175 ? -3.66688 -25.30026 -8.31835 1.000 66.94600 174 ARG A C 1
ATOM 2464 O O . ARG A 1 175 ? -2.46641 -25.30352 -8.02968 1.000 60.78526 174 ARG A O 1
ATOM 2485 N N . LYS A 1 176 ? -4.14967 -24.70752 -9.40297 1.000 47.19854 175 LYS A N 1
ATOM 2486 C CA . LYS A 1 176 ? -3.32730 -23.96797 -10.34407 1.000 31.05079 175 LYS A CA 1
ATOM 2487 C C . LYS A 1 176 ? -3.46042 -22.47905 -10.06743 1.000 27.91071 175 LYS A C 1
ATOM 2488 O O . LYS A 1 176 ? -4.50947 -22.01049 -9.61426 1.000 30.07020 175 LYS A O 1
ATOM 2507 N N . SER A 1 177 ? -2.39936 -21.73106 -10.36757 1.000 22.45064 176 SER A N 1
ATOM 2508 C CA . SER A 1 177 ? -2.50023 -20.28442 -10.38952 1.000 21.11260 176 SER A CA 1
ATOM 2509 C C . SER A 1 177 ? -3.09232 -19.84871 -11.71881 1.000 19.61890 176 SER A C 1
ATOM 2510 O O . SER A 1 177 ? -2.76319 -20.39908 -12.77814 1.000 19.68061 176 SER A O 1
ATOM 2518 N N . TYR A 1 178 ? -3.93616 -18.82739 -11.66782 1.000 19.41757 177 TYR A N 1
ATOM 2519 C CA . TYR A 1 178 ? -4.49594 -18.24204 -12.87931 1.000 19.28689 177 TYR A CA 1
ATOM 2520 C C . TYR A 1 178 ? -3.97153 -16.83707 -13.14215 1.000 22.77152 177 TYR A C 1
ATOM 2521 O O . TYR A 1 178 ? -4.59214 -16.07919 -13.89443 1.000 21.32278 177 TYR A O 1
ATOM 2539 N N . SER A 1 179 ? -2.81873 -16.48862 -12.57247 1.000 20.88431 178 SER A N 1
ATOM 2540 C CA . SER A 1 179 ? -2.12440 -15.29456 -13.01886 1.000 22.30337 178 SER A CA 1
ATOM 2541 C C . SER A 1 179 ? -1.77945 -15.42753 -14.49851 1.000 20.29331 178 SER A C 1
ATOM 2542 O O . SER A 1 179 ? -1.65490 -16.52771 -15.03962 1.000 20.14502 178 SER A O 1
ATOM 2550 N N . LEU A 1 180 ? -1.62261 -14.28399 -15.16104 1.000 20.39408 179 LEU A N 1
ATOM 2551 C CA . LEU A 1 180 ? -1.35712 -14.29972 -16.59338 1.000 18.99650 179 LEU A CA 1
ATOM 2552 C C . LEU A 1 180 ? -0.12070 -15.12622 -16.91022 1.000 18.21985 179 LEU A C 1
ATOM 2553 O O . LEU A 1 180 ? -0.13389 -15.98334 -17.79750 1.000 18.53599 179 LEU A O 1
ATOM 2569 N N . GLY A 1 181 ? 0.96882 -14.87289 -16.20138 1.000 19.15130 180 GLY A N 1
ATOM 2570 C CA . GLY A 1 181 ? 2.20001 -15.59273 -16.48856 1.000 21.70760 180 GLY A CA 1
ATOM 2571 C C . GLY A 1 181 ? 2.08279 -17.07679 -16.19972 1.000 19.48296 180 GLY A C 1
ATOM 2572 O O . GLY A 1 181 ? 2.64564 -17.90870 -16.91579 1.000 21.12156 180 GLY A O 1
ATOM 2576 N N . SER A 1 182 ? 1.36125 -17.43421 -15.13854 1.000 20.51146 181 SER A N 1
ATOM 2577 C CA . SER A 1 182 ? 1.19483 -18.84119 -14.80480 1.000 19.91597 181 SER A CA 1
ATOM 2578 C C . SER A 1 182 ? 0.44932 -19.57952 -15.90710 1.000 17.13148 181 SER A C 1
ATOM 2579 O O . SER A 1 182 ? 0.81661 -20.69588 -16.27529 1.000 18.87835 181 SER A O 1
ATOM 2587 N N . ILE A 1 183 ? -0.64017 -18.98285 -16.40548 1.000 17.08474 182 ILE A N 1
ATOM 2588 C CA . ILE A 1 183 ? -1.40007 -19.62524 -17.47441 1.000 17.51459 182 ILE A CA 1
ATOM 2589 C C . ILE A 1 183 ? -0.53419 -19.76589 -18.71501 1.000 18.66411 182 ILE A C 1
ATOM 2590 O O . ILE A 1 183 ? -0.45969 -20.83323 -19.33238 1.000 19.31733 182 ILE A O 1
ATOM 2606 N N . TYR A 1 184 ? 0.12834 -18.67827 -19.10766 1.000 19.58806 183 TYR A N 1
ATOM 2607 C CA . TYR A 1 184 ? 0.93118 -18.68746 -20.32986 1.000 19.42096 183 TYR A CA 1
ATOM 2608 C C . TYR A 1 184 ? 2.00175 -19.76893 -20.27811 1.000 21.60301 183 TYR A C 1
ATOM 2609 O O . TYR A 1 184 ? 2.17082 -20.53445 -21.23580 1.000 21.76789 183 TYR A O 1
ATOM 2627 N N . THR A 1 185 ? 2.72437 -19.86536 -19.16126 1.000 21.11814 184 THR A N 1
ATOM 2628 C CA . THR A 1 185 ? 3.79031 -20.86142 -19.08108 1.000 22.80855 184 THR A CA 1
ATOM 2629 C C . THR A 1 185 ? 3.23463 -22.27773 -18.99640 1.000 20.08216 184 THR A C 1
ATOM 2630 O O . THR A 1 185 ? 3.84035 -23.20993 -19.53155 1.000 24.31249 184 THR A O 1
ATOM 2641 N N . ARG A 1 186 ? 2.08610 -22.45607 -18.34124 1.000 21.62550 185 ARG A N 1
ATOM 2642 C CA . ARG A 1 186 ? 1.48183 -23.78306 -18.26316 1.000 23.27717 185 ARG A CA 1
ATOM 2643 C C . ARG A 1 186 ? 1.04017 -24.25461 -19.64473 1.000 24.04933 185 ARG A C 1
ATOM 2644 O O . ARG A 1 186 ? 1.24467 -25.42140 -20.00952 1.000 25.45215 185 ARG A O 1
ATOM 2665 N N . LEU A 1 187 ? 0.47911 -23.35218 -20.44471 1.000 22.53064 186 LEU A N 1
ATOM 2666 C CA . LEU A 1 187 ? -0.01935 -23.71317 -21.76685 1.000 23.83672 186 LEU A CA 1
ATOM 2667 C C . LEU A 1 187 ? 1.11444 -23.89068 -22.76543 1.000 24.89120 186 LEU A C 1
ATOM 2668 O O . LEU A 1 187 ? 1.08657 -24.83049 -23.56143 1.000 27.71553 186 LEU A O 1
ATOM 2684 N N . TYR A 1 188 ? 2.12016 -23.01494 -22.73372 1.000 23.73403 187 TYR A N 1
ATOM 2685 C CA . TYR A 1 188 ? 3.09406 -22.92012 -23.81560 1.000 25.99855 187 TYR A CA 1
ATOM 2686 C C . TYR A 1 188 ? 4.51556 -23.30526 -23.42060 1.000 29.55906 187 TYR A C 1
ATOM 2687 O O . TYR A 1 188 ? 5.38907 -23.39242 -24.29637 1.000 28.72747 187 TYR A O 1
ATOM 2705 N N . GLY A 1 189 ? 4.77299 -23.58029 -22.14515 1.000 26.55166 188 GLY A N 1
ATOM 2706 C CA . GLY A 1 189 ? 6.07473 -24.10894 -21.78052 1.000 30.61586 188 GLY A CA 1
ATOM 2707 C C . GLY A 1 189 ? 7.20533 -23.12039 -21.91691 1.000 30.06123 188 GLY A C 1
ATOM 2708 O O . GLY A 1 189 ? 8.36496 -23.52726 -21.96811 1.000 32.20060 188 GLY A O 1
ATOM 2712 N N . GLN A 1 190 ? 6.89809 -21.83168 -21.96557 1.000 28.81736 189 GLN A N 1
ATOM 2713 C CA . GLN A 1 190 ? 7.88789 -20.77039 -21.97888 1.000 30.93745 189 GLN A CA 1
ATOM 2714 C C . GLN A 1 190 ? 7.25992 -19.53873 -21.34422 1.000 30.89398 189 GLN A C 1
ATOM 2715 O O . GLN A 1 190 ? 6.03785 -19.39696 -21.29461 1.000 29.28400 189 GLN A O 1
ATOM 2729 N N . SER A 1 191 ? 8.09717 -18.66006 -20.84524 1.000 35.84968 190 SER A N 1
ATOM 2730 C CA . SER A 1 191 ? 7.56569 -17.48172 -20.18964 1.000 39.45116 190 SER A CA 1
ATOM 2731 C C . SER A 1 191 ? 7.19798 -16.42082 -21.22494 1.000 33.28719 190 SER A C 1
ATOM 2732 O O . SER A 1 191 ? 7.76923 -16.39024 -22.31850 1.000 39.62834 190 SER A O 1
ATOM 2740 N N . PRO A 1 192 ? 6.23241 -15.55679 -20.91799 1.000 32.67828 191 PRO A N 1
ATOM 2741 C CA . PRO A 1 192 ? 5.86781 -14.48929 -21.86195 1.000 33.09478 191 PRO A CA 1
ATOM 2742 C C . PRO A 1 192 ? 7.04312 -13.55773 -22.09290 1.000 40.53037 191 PRO A C 1
ATOM 2743 O O . PRO A 1 192 ? 7.81762 -13.29286 -21.16098 1.000 50.00397 191 PRO A O 1
ATOM 2754 N N . PRO A 1 193 ? 7.21949 -13.05685 -23.32948 1.000 39.71442 192 PRO A N 1
ATOM 2755 C CA . PRO A 1 193 ? 8.39678 -12.23106 -23.64043 1.000 43.23028 192 PRO A CA 1
ATOM 2756 C C . PRO A 1 193 ? 8.76292 -11.27598 -22.52047 1.000 52.08456 192 PRO A C 1
ATOM 2757 O O . PRO A 1 193 ? 7.90028 -10.57384 -21.98380 1.000 56.81121 192 PRO A O 1
ATOM 2768 N N . ASP A 1 194 ? 10.04479 -11.25650 -22.15619 1.000 47.80296 193 ASP A N 1
ATOM 2769 C CA . ASP A 1 194 ? 10.50667 -10.49227 -21.00643 1.000 51.93704 193 ASP A CA 1
ATOM 2770 C C . ASP A 1 194 ? 10.24922 -9.00574 -21.21002 1.000 58.11416 193 ASP A C 1
ATOM 2771 O O . ASP A 1 194 ? 11.18565 -8.22554 -21.41382 1.000 60.61658 193 ASP A O 1
ATOM 2780 N N . SER A 1 195 ? 8.97996 -8.61167 -21.15871 1.000 63.09848 194 SER A N 1
ATOM 2781 C CA . SER A 1 195 ? 8.57629 -7.22554 -21.31613 1.000 53.04223 194 SER A CA 1
ATOM 2782 C C . SER A 1 195 ? 7.76914 -6.80803 -20.09688 1.000 64.72597 194 SER A C 1
ATOM 2783 O O . SER A 1 195 ? 7.14527 -7.63808 -19.42844 1.000 59.29788 194 SER A O 1
ATOM 2791 N N . HIS A 1 196 ? 7.79603 -5.51018 -19.81321 1.000 38.88939 195 HIS A N 1
ATOM 2792 C CA . HIS A 1 196 ? 7.15239 -4.92133 -18.64632 1.000 35.35836 195 HIS A CA 1
ATOM 2793 C C . HIS A 1 196 ? 6.28731 -3.74430 -19.06273 1.000 28.81586 195 HIS A C 1
ATOM 2794 O O . HIS A 1 196 ? 6.31446 -2.67274 -18.45177 1.000 32.24124 195 HIS A O 1
ATOM 2808 N N . THR A 1 197 ? 5.51525 -3.93130 -20.12352 1.000 25.43870 196 THR A N 1
ATOM 2809 C CA . THR A 1 197 ? 4.66563 -2.89345 -20.67736 1.000 22.95482 196 THR A CA 1
ATOM 2810 C C . THR A 1 197 ? 3.21778 -3.37502 -20.74760 1.000 21.31363 196 THR A C 1
ATOM 2811 O O . THR A 1 197 ? 2.91737 -4.57279 -20.76166 1.000 20.06328 196 THR A O 1
ATOM 2822 N N . ALA A 1 198 ? 2.30329 -2.41512 -20.81300 1.000 19.35722 197 ALA A N 1
ATOM 2823 C CA . ALA A 1 198 ? 0.90268 -2.73461 -21.04727 1.000 17.45478 197 ALA A CA 1
ATOM 2824 C C . ALA A 1 198 ? 0.73188 -3.51784 -22.34239 1.000 16.35093 197 ALA A C 1
ATOM 2825 O O . ALA A 1 198 ? -0.06768 -4.45916 -22.40839 1.000 16.20617 197 ALA A O 1
ATOM 2832 N N . GLU A 1 199 ? 1.45206 -3.12653 -23.39479 1.000 17.03140 198 GLU A N 1
ATOM 2833 C CA . GLU A 1 199 ? 1.33405 -3.83335 -24.66326 1.000 16.29657 198 GLU A CA 1
ATOM 2834 C C .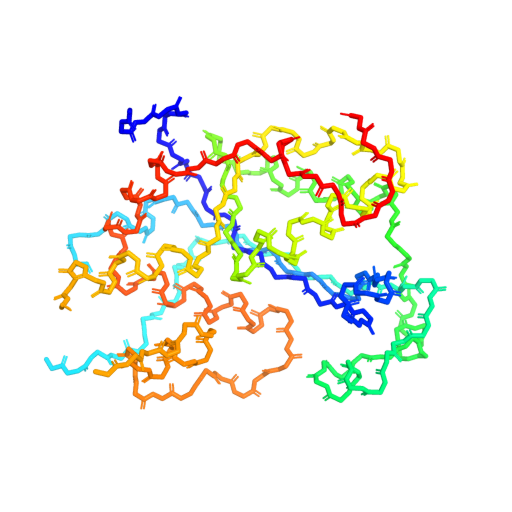 GLU A 1 199 ? 1.78986 -5.28345 -24.52991 1.000 16.24999 198 GLU A C 1
ATOM 2835 O O . GLU A 1 199 ? 1.16047 -6.20086 -25.08603 1.000 15.26215 198 GLU A O 1
ATOM 2847 N N . GLY A 1 200 ? 2.88111 -5.51081 -23.80068 1.000 17.50867 199 GLY A N 1
ATOM 2848 C CA . GLY A 1 200 ? 3.34459 -6.87301 -23.59819 1.000 17.64456 199 GLY A CA 1
ATOM 2849 C C . GLY A 1 200 ? 2.31821 -7.74432 -22.89050 1.000 16.81050 199 GLY A C 1
ATOM 2850 O O . GLY A 1 200 ? 2.11183 -8.89998 -23.26992 1.000 18.19829 199 GLY A O 1
ATOM 2854 N N . ASP A 1 201 ? 1.64049 -7.18321 -21.88489 1.000 17.45067 200 ASP A N 1
ATOM 2855 C CA . ASP A 1 201 ? 0.62464 -7.94438 -21.16614 1.000 17.03214 200 ASP A CA 1
ATOM 2856 C C . ASP A 1 201 ? -0.56512 -8.26071 -22.06229 1.000 15.68679 200 ASP A C 1
ATOM 2857 O O . ASP A 1 201 ? -1.13443 -9.35620 -21.98288 1.000 15.73194 200 ASP A O 1
ATOM 2866 N N . VAL A 1 202 ? -0.94629 -7.32754 -22.93295 1.000 14.54866 201 VAL A N 1
ATOM 2867 C CA . VAL A 1 202 ? -2.05454 -7.57914 -23.83858 1.000 13.54309 201 VAL A CA 1
ATOM 2868 C C . VAL A 1 202 ? -1.67678 -8.64339 -24.86004 1.000 14.13079 201 VAL A C 1
ATOM 2869 O O . VAL A 1 202 ? -2.49643 -9.50495 -25.19833 1.000 14.92934 201 VAL A O 1
ATOM 2882 N N . LEU A 1 203 ? -0.45983 -8.58074 -25.40359 1.000 14.39966 202 LEU A N 1
ATOM 2883 C CA . LEU A 1 203 ? -0.06294 -9.58574 -26.38128 1.000 14.81109 202 LEU A CA 1
ATOM 2884 C C . LEU A 1 203 ? -0.01045 -10.97816 -25.75562 1.000 15.89429 202 LEU A C 1
ATOM 2885 O O . LEU A 1 203 ? -0.38773 -11.97002 -26.40165 1.000 15.84260 202 LEU A O 1
ATOM 2901 N N . ALA A 1 204 ? 0.43854 -11.07929 -24.49981 1.000 15.34332 203 ALA A N 1
ATOM 2902 C CA . ALA A 1 204 ? 0.47510 -12.36845 -23.81957 1.000 15.19286 203 ALA A CA 1
ATOM 2903 C C . ALA A 1 204 ? -0.93427 -12.87240 -23.56999 1.000 15.59141 203 ALA A C 1
ATOM 2904 O O . ALA A 1 204 ? -1.20969 -14.06744 -23.71004 1.000 16.63186 203 ALA A O 1
ATOM 2911 N N . LEU A 1 205 ? -1.84977 -11.97044 -23.21780 1.000 14.48075 204 LEU A N 1
ATOM 2912 C CA . LEU A 1 205 ? -3.24505 -12.35813 -23.02964 1.000 15.63640 204 LEU A CA 1
ATOM 2913 C C . LEU A 1 205 ? -3.86789 -12.83529 -24.33190 1.000 14.39831 204 LEU A C 1
ATOM 2914 O O . LEU A 1 205 ? -4.57225 -13.84955 -24.35513 1.000 15.11821 204 LEU A O 1
ATOM 2930 N N . LEU A 1 206 ? -3.61810 -12.12807 -25.43073 1.000 14.06782 205 LEU A N 1
ATOM 2931 C CA . LEU A 1 206 ? -4.08373 -12.59862 -26.72701 1.000 14.31877 205 LEU A CA 1
ATOM 2932 C C . LEU A 1 206 ? -3.62660 -14.03476 -26.96264 1.000 15.39061 205 LEU A C 1
ATOM 2933 O O . LEU A 1 206 ? -4.42283 -14.89656 -27.34045 1.000 16.23063 205 LEU A O 1
ATOM 2949 N N . SER A 1 207 ? -2.34600 -14.31438 -26.72431 1.000 16.23453 206 SER A N 1
ATOM 2950 C CA . SER A 1 207 ? -1.82748 -15.66164 -26.96419 1.000 17.46431 206 SER A CA 1
ATOM 2951 C C . SER A 1 207 ? -2.57184 -16.70629 -26.14511 1.000 17.62893 206 SER A C 1
ATOM 2952 O O . SER A 1 207 ? -2.86680 -17.78846 -26.65275 1.000 18.49935 206 SER A O 1
ATOM 2960 N N . ILE A 1 208 ? -2.87130 -16.41580 -24.87495 1.000 16.69049 207 ILE A N 1
ATOM 2961 C CA . ILE A 1 208 ? -3.59632 -17.38164 -24.05064 1.000 17.59395 207 ILE A CA 1
ATOM 2962 C C . ILE A 1 208 ? -5.02909 -17.54488 -24.52514 1.000 18.36808 207 ILE A C 1
ATOM 2963 O O . ILE A 1 208 ? -5.60923 -18.63411 -24.41424 1.000 21.00939 207 ILE A O 1
ATOM 2979 N N . CYS A 1 209 ? -5.62967 -16.48678 -25.05623 1.000 16.93422 208 CYS A N 1
ATOM 2980 C CA . CYS A 1 209 ? -6.99519 -16.56254 -25.56873 1.000 17.90391 208 CYS A CA 1
ATOM 2981 C C . CYS A 1 209 ? -7.06507 -17.31321 -26.88434 1.000 19.45275 208 CYS A C 1
ATOM 2982 O O . CYS A 1 209 ? -8.12208 -17.86465 -27.20373 1.000 20.60659 208 CYS A O 1
ATOM 2990 N N . GLN A 1 210 ? -5.95136 -17.43614 -27.60023 1.000 18.89024 209 GLN A N 1
ATOM 2991 C CA . GLN A 1 210 ? -5.87353 -18.22914 -28.81325 1.000 21.40569 209 GLN A CA 1
ATOM 2992 C C . GLN A 1 210 ? -5.64435 -19.71638 -28.54058 1.000 21.41178 209 GLN A C 1
ATOM 2993 O O . GLN A 1 210 ? -5.57748 -20.49317 -29.48731 1.000 24.96831 209 GLN A O 1
ATOM 3007 N N . TRP A 1 211 ? -5.51873 -20.12414 -27.27803 1.000 20.21753 210 TRP A N 1
ATOM 3008 C CA . TRP A 1 211 ? -5.30167 -21.53452 -26.94896 1.000 22.72853 210 TRP A CA 1
ATOM 3009 C C . TRP A 1 211 ? -6.50127 -22.39596 -27.34729 1.000 20.92828 210 TRP A C 1
ATOM 3010 O O . TRP A 1 211 ? -6.35466 -23.40486 -28.05126 1.000 25.13299 210 TRP A O 1
ATOM 3031 N N . ARG A 1 212 ? -7.69288 -22.03174 -26.87796 1.000 22.19992 211 ARG A N 1
ATOM 3032 C CA . ARG A 1 212 ? -8.94099 -22.71526 -27.22542 1.000 22.21576 211 ARG A CA 1
ATOM 3033 C C . ARG A 1 212 ? -9.91002 -21.63558 -27.68087 1.000 23.25318 211 ARG A C 1
ATOM 3034 O O . ARG A 1 212 ? -10.82107 -21.23564 -26.93737 1.000 22.72901 211 ARG A O 1
ATOM 3055 N N . PRO A 1 213 ? -9.73013 -21.11933 -28.89733 1.000 23.10554 212 PRO A N 1
ATOM 3056 C CA . PRO A 1 213 ? -10.40909 -19.86098 -29.25350 1.000 22.81171 212 PRO A CA 1
ATOM 3057 C C . PRO A 1 213 ? -11.91691 -19.99859 -29.42205 1.000 20.51810 212 PRO A C 1
ATOM 3058 O O . PRO A 1 213 ? -12.65808 -19.08504 -29.03877 1.000 20.76516 212 PRO A O 1
ATOM 3069 N N . GLN A 1 214 ? -12.40526 -21.10222 -29.99355 1.000 22.70324 213 GLN A N 1
ATOM 3070 C CA . GLN A 1 214 ? -13.84841 -21.25541 -30.13647 1.000 22.58656 213 GLN A CA 1
ATOM 3071 C C . GLN A 1 214 ? -14.52897 -21.42197 -28.78443 1.000 24.95336 213 GLN A C 1
ATOM 3072 O O . GLN A 1 214 ? -15.60594 -20.86079 -28.54900 1.000 23.67352 213 GLN A O 1
ATOM 3086 N N . ALA A 1 215 ? -13.93945 -22.22356 -27.89616 1.000 22.62951 214 ALA A N 1
ATOM 3087 C CA . ALA A 1 215 ? -14.48475 -22.35769 -26.55116 1.000 22.97249 214 ALA A CA 1
ATOM 3088 C C . ALA A 1 215 ? -14.46998 -21.02090 -25.82551 1.000 22.98732 214 ALA A C 1
ATOM 3089 O O . ALA A 1 215 ? -15.41031 -20.69010 -25.09069 1.000 22.29987 214 ALA A O 1
ATOM 3096 N N . LEU A 1 216 ? -13.41980 -20.22982 -26.03270 1.000 19.43832 215 LEU A N 1
ATOM 3097 C CA . LEU A 1 216 ? -13.37198 -18.90397 -25.43442 1.000 18.92478 215 LEU A CA 1
ATOM 3098 C C . LEU A 1 216 ? -14.52702 -18.04368 -25.92205 1.000 20.51495 215 LEU A C 1
ATOM 3099 O O . LEU A 1 216 ? -15.20925 -17.38745 -25.12287 1.000 20.24330 215 LEU A O 1
ATOM 3115 N N . LEU A 1 217 ? -14.76503 -18.02682 -27.23040 1.000 18.77472 216 LEU A N 1
ATOM 3116 C CA . LEU A 1 217 ? -15.85822 -17.21416 -27.75009 1.000 19.07232 216 LEU A CA 1
ATOM 3117 C C . LEU A 1 217 ? -17.21179 -17.65145 -27.18658 1.000 18.84623 216 LEU A C 1
ATOM 3118 O O . LEU A 1 217 ? -18.05779 -16.80486 -26.87822 1.000 19.75839 216 LEU A O 1
ATOM 3134 N N . ARG A 1 218 ? -17.43515 -18.95909 -27.02245 1.000 20.43879 217 ARG A N 1
ATOM 3135 C CA . ARG A 1 218 ? -18.69254 -19.40078 -26.42563 1.000 20.33706 217 ARG A CA 1
ATOM 3136 C C . ARG A 1 218 ? -18.83977 -18.85452 -25.01358 1.000 22.15642 217 ARG A C 1
ATOM 3137 O O . ARG A 1 218 ? -19.91206 -18.37792 -24.62681 1.000 21.72465 217 ARG A O 1
ATOM 3158 N N . TRP A 1 219 ? -17.77275 -18.94955 -24.22063 1.000 20.76314 218 TRP A N 1
ATOM 3159 C CA . TRP A 1 219 ? -17.81887 -18.45881 -22.84854 1.000 19.32653 218 TRP A CA 1
ATOM 3160 C C . TRP A 1 219 ? -18.04035 -16.94803 -22.82372 1.000 19.52045 218 TRP A C 1
ATOM 3161 O O . TRP A 1 219 ? -18.88250 -16.45056 -22.06125 1.000 20.10174 218 TRP A O 1
ATOM 3182 N N . VAL A 1 220 ? -17.31839 -16.21109 -23.67168 1.000 18.20923 219 VAL A N 1
ATOM 3183 C CA . VAL A 1 220 ? -17.45005 -14.75894 -23.71798 1.000 18.95187 219 VAL A CA 1
ATOM 3184 C C . VAL A 1 220 ? -18.87794 -14.35721 -24.04889 1.000 17.92789 219 VAL A C 1
ATOM 3185 O O . VAL A 1 220 ? -19.45197 -13.46618 -23.41234 1.000 18.53394 219 VAL A O 1
ATOM 3198 N N . ASP A 1 221 ? -19.47519 -14.99649 -25.05620 1.000 17.38079 220 ASP A N 1
ATOM 3199 C CA . ASP A 1 221 ? -20.83179 -14.63142 -25.43973 1.000 19.23983 220 ASP A CA 1
ATOM 3200 C C . ASP A 1 221 ? -21.79543 -14.83003 -24.27270 1.000 20.65959 220 ASP A C 1
ATOM 3201 O O . ASP A 1 221 ? -22.73379 -14.04968 -24.08870 1.000 21.43759 220 ASP A O 1
ATOM 3210 N N . ALA A 1 222 ? -21.59100 -15.88187 -23.48210 1.000 20.09722 221 ALA A N 1
ATOM 3211 C CA . ALA A 1 222 ? -22.50890 -16.17047 -22.38832 1.000 19.34401 221 ALA A CA 1
ATOM 3212 C C . ALA A 1 222 ? -22.30137 -15.24411 -21.20128 1.000 21.31089 221 ALA A C 1
ATOM 3213 O O . ALA A 1 222 ? -23.24781 -14.99062 -20.44585 1.000 24.64858 221 ALA A O 1
ATOM 3220 N N . HIS A 1 223 ? -21.09791 -14.71644 -21.02001 1.000 19.25964 222 HIS A N 1
ATOM 3221 C CA . HIS A 1 223 ? -20.75109 -14.00545 -19.79613 1.000 19.17563 222 HIS A CA 1
ATOM 3222 C C . HIS A 1 223 ? -20.48960 -12.52449 -19.99780 1.000 18.50580 222 HIS A C 1
ATOM 3223 O O . HIS A 1 223 ? -20.25176 -11.81970 -19.01394 1.000 20.15933 222 HIS A O 1
ATOM 3237 N N . ALA A 1 224 ? -20.57718 -12.03000 -21.22451 1.000 17.68494 223 ALA A N 1
ATOM 3238 C CA . ALA A 1 224 ? -20.35751 -10.62087 -21.49643 1.000 16.91703 223 ALA A CA 1
ATOM 3239 C C . ALA A 1 224 ? -21.25760 -9.77424 -20.61066 1.000 18.60257 223 ALA A C 1
ATOM 3240 O O . ALA A 1 224 ? -22.45619 -10.01905 -20.49764 1.000 19.89730 223 ALA A O 1
ATOM 3247 N N . ARG A 1 225 ? -20.66697 -8.75770 -19.99109 1.000 16.47557 224 ARG A N 1
ATOM 3248 C CA . ARG A 1 225 ? -21.33148 -7.95606 -18.99699 1.000 16.45074 224 ARG A CA 1
ATOM 3249 C C . ARG A 1 225 ? -21.32504 -6.49833 -19.43577 1.000 16.76675 224 ARG A C 1
ATOM 3250 O O . ARG A 1 225 ? -20.26970 -5.98584 -19.81600 1.000 15.77721 224 ARG A O 1
ATOM 3271 N N . PRO A 1 226 ? -22.45738 -5.79583 -19.39698 1.000 16.30433 225 PRO A N 1
ATOM 3272 C CA . PRO A 1 226 ? -22.44342 -4.37937 -19.78826 1.000 17.63191 225 PRO A CA 1
ATOM 3273 C C . PRO A 1 226 ? -21.46134 -3.60367 -18.92284 1.000 16.85376 225 PRO A C 1
ATOM 3274 O O . PRO A 1 226 ? -21.47623 -3.69779 -17.69248 1.000 16.89285 225 PRO A O 1
ATOM 3285 N N . PHE A 1 227 ? -20.61923 -2.80126 -19.57426 1.000 16.30974 226 PHE A N 1
ATOM 3286 C CA . PHE A 1 227 ? -19.58969 -2.06655 -18.85064 1.000 16.00435 226 PHE A CA 1
ATOM 3287 C C . PHE A 1 227 ? -20.19279 -1.09162 -17.84489 1.000 16.63015 226 PHE A C 1
ATOM 3288 O O . PHE A 1 227 ? -19.58017 -0.82037 -16.80286 1.000 18.00172 226 PHE A O 1
ATOM 3305 N N . GLY A 1 228 ? -21.38859 -0.57701 -18.11922 1.000 16.76465 227 GLY A N 1
ATOM 3306 C CA . GLY A 1 228 ? -22.03378 0.33426 -17.19046 1.000 18.51896 227 GLY A CA 1
ATOM 3307 C C . GLY A 1 228 ? -22.38999 -0.29039 -15.85672 1.000 19.89375 227 GLY A C 1
ATOM 3308 O O . GLY A 1 228 ? -22.66818 0.44119 -14.89722 1.000 22.66898 227 GLY A O 1
ATOM 3312 N N . THR A 1 229 ? -22.38761 -1.62310 -15.75910 1.000 18.20917 228 THR A N 1
ATOM 3313 C CA . THR A 1 229 ? -22.62086 -2.27813 -14.47524 1.000 17.53635 228 THR A CA 1
ATOM 3314 C C . THR A 1 229 ? -21.34882 -2.42285 -13.64121 1.000 17.04858 228 THR A C 1
ATOM 3315 O O . THR A 1 229 ? -21.43091 -2.92558 -12.51167 1.000 18.74679 228 THR A O 1
ATOM 3326 N N . ILE A 1 230 ? -20.18375 -2.02092 -14.16511 1.000 16.06388 229 ILE A N 1
ATOM 3327 C CA . ILE A 1 230 ? -18.94811 -2.00962 -13.38994 1.000 16.25258 229 ILE A CA 1
ATOM 3328 C C . ILE A 1 230 ? -18.97033 -0.76715 -12.50162 1.000 16.44590 229 ILE A C 1
ATOM 3329 O O . ILE A 1 230 ? -19.02159 0.36097 -12.99547 1.000 18.38962 229 ILE A O 1
ATOM 3345 N N . ARG A 1 231 ? -18.89809 -0.97881 -11.19443 1.000 16.63431 230 ARG A N 1
ATOM 3346 C CA . ARG A 1 231 ? -18.81830 0.15100 -10.28377 1.000 17.63521 230 ARG A CA 1
ATOM 3347 C C . ARG A 1 231 ? -17.40508 0.72147 -10.28229 1.000 16.71739 230 ARG A C 1
ATOM 3348 O O . ARG A 1 231 ? -16.42810 -0.03023 -10.32726 1.000 17.85116 230 ARG A O 1
ATOM 3369 N N . PRO A 1 232 ? -17.25379 2.04379 -10.23855 1.000 16.33594 231 PRO A N 1
ATOM 3370 C CA . PRO A 1 232 ? -15.90402 2.61732 -10.28608 1.000 16.16763 231 PRO A CA 1
ATOM 3371 C C . PRO A 1 232 ? -15.11653 2.27717 -9.02963 1.000 16.59532 231 PRO A C 1
ATOM 3372 O O . PRO A 1 232 ? -15.66749 2.15104 -7.94126 1.000 19.16210 231 PRO A O 1
ATOM 3383 N N . MET A 1 233 ? -13.80467 2.12603 -9.19286 1.000 16.37737 232 MET A N 1
ATOM 3384 C CA . MET A 1 233 ? -12.92726 1.83189 -8.06038 1.000 17.44920 232 MET A CA 1
ATOM 3385 C C . MET A 1 233 ? -13.02426 2.91260 -7.00071 1.000 18.68116 232 MET A C 1
ATOM 3386 O O . MET A 1 233 ? -12.95182 2.63317 -5.79644 1.000 22.08336 232 MET A O 1
ATOM 3400 N N . TYR A 1 234 ? -13.19060 4.15606 -7.43557 1.000 16.98139 233 TYR A N 1
ATOM 3401 C CA . TYR A 1 234 ? -13.40491 5.32054 -6.58550 1.000 19.95344 233 TYR A CA 1
ATOM 3402 C C . TYR A 1 234 ? -14.12619 6.33258 -7.46221 1.000 19.41868 233 TYR A C 1
ATOM 3403 O O . TYR A 1 234 ? -14.21527 6.16837 -8.67872 1.000 20.26448 233 TYR A O 1
ATOM 3421 N N . GLY A 1 235 ? -14.65946 7.35977 -6.84072 1.000 22.35200 234 GLY A N 1
ATOM 3422 C CA . GLY A 1 235 ? -15.35554 8.38423 -7.58628 1.000 24.50568 234 GLY A CA 1
ATOM 3423 C C . GLY A 1 235 ? -16.84527 8.13170 -7.70274 1.000 25.40328 234 GLY A C 1
ATOM 3424 O O . GLY A 1 235 ? -17.41084 7.16509 -7.17841 1.000 26.37516 234 GLY A O 1
ATOM 3428 N N . VAL A 1 236 ? -17.48799 9.01595 -8.44534 1.000 25.58348 235 VAL A N 1
ATOM 3429 C CA . VAL A 1 236 ? -18.94029 9.04684 -8.50879 1.000 26.56360 235 VAL A CA 1
ATOM 3430 C C . VAL A 1 236 ? -19.46264 7.96036 -9.43606 1.000 25.90990 235 VAL A C 1
ATOM 3431 O O . VAL A 1 236 ? -18.81395 7.56549 -10.41436 1.000 24.44634 235 VAL A O 1
ATOM 3444 N N . THR A 1 237 ? -20.64738 7.45749 -9.09856 1.000 36.47992 236 THR A N 1
ATOM 3445 C CA . THR A 1 237 ? -21.40416 6.54727 -9.94220 1.000 51.49428 236 THR A CA 1
ATOM 3446 C C . THR A 1 237 ? -22.50541 7.34698 -10.61831 1.000 58.86563 236 THR A C 1
ATOM 3447 O O . THR A 1 237 ? -23.17730 8.15541 -9.96810 1.000 43.79732 236 THR A O 1
ATOM 3458 N N . ALA A 1 238 ? -22.66945 7.14041 -11.92001 1.000 37.45061 237 ALA A N 1
ATOM 3459 C CA . ALA A 1 238 ? -23.70555 7.84490 -12.67665 1.000 58.68013 237 ALA A CA 1
ATOM 3460 C C . ALA A 1 238 ? -23.88435 7.22540 -14.06922 1.000 55.89974 237 ALA A C 1
ATOM 3461 O O . ALA A 1 238 ? -24.35198 6.08298 -14.15687 1.000 72.94219 237 ALA A O 1
#

Sequence (225 aa):
QTLPHGHMQTLIFLDLEATGLPSSRPEVTELCLLLLAVHRCALESPPPPPTVPPPPRVVDKLSLCVAPGKACSPAASEITGLSTAVLAAHGRQCFDDNLANLLLLAFLRRQPQPWCLVAHNGDRYDFPLLQAELAMLGLTSALDGAFCVDSITALKALERASSPRKSYSLGSIYTRLYGQSPPDSHTAEGDVLALLSICQWRPQALLRWVDAHARPFGTIRPMYGVTA